Protein AF-G0MWK1-F1 (afdb_monomer_lite)

Secondary structure (DSSP, 8-state):
--HHHHHHHTGGGTTT-EEETTEEE-TTTHHHHHHHHHHHHHHHHHHHH--------------SS-----HHHHHHHT-PPPP-HHHHHHHHHHHHHHHHHHHHHHHHHHHHHHHHH---HHHHHHHHHHHHHHHHHHHHHHHHHHHHS-GGGTS-HHHHHHHHHHHHHHHHHHHS--TT--PBPPBPPTT-SSSB-TTT-TTGGGPBPPPHHHHS--------SSHHHHHHHHHHHHHHHH-SHHHHHHHHHHHHHHHHHHHHTTTT---HHHHHHHHHSSSTT--

Radius of gyration: 25.47 Å; chains: 1; bounding box: 62×46×78 Å

InterPro domains:
  IPR036259 MFS transporter superfamily [G3DSA:1.20.1250.20] (2-270)
  IPR036259 MFS transporter superfamily [SSF103473] (8-273)
  IPR051068 Major Facilitator Superfamily Domain-Containing Protein [PTHR23510] (1-211)

pLDDT: mean 70.62, std 15.68, range [30.02, 90.69]

Organism: Caenorhabditis brenneri (NCBI:txid135651)

Sequence (287 aa):
MVGPGFQLLFTPLGAKGVEVLGVTVSIYTAPALFCLILNAVGLLIVQFAFEEKYIIQHKKTVKNGSETVSETEEKTIKKLGNPDFIAISLCVITRFLQIFLNTTTESIGSAYLMMMFSMEKEESVSVNAGIHTVNGVIGASMFVLFLFTNLSKHFMKRTLSVISLTLPFMWLIASYPWKFYTENVKIQVNGSNADCDLEKYSWCADQRKVPEIGTYQGIYQTAGSIGRMIAPLLMSYAYTVYGPSVPWEILIVCFIPVILAWILLRNRMVPFEEYETKKIKPADQNC

Structure (mmCIF, N/CA/C/O backbone):
data_AF-G0MWK1-F1
#
_entry.id   AF-G0MWK1-F1
#
loop_
_atom_site.group_PDB
_atom_site.id
_atom_site.type_symbol
_atom_site.label_atom_id
_atom_site.label_alt_id
_atom_site.label_comp_id
_atom_site.label_asym_id
_atom_site.label_entity_id
_atom_site.label_seq_id
_atom_site.pdbx_PDB_ins_code
_atom_site.Cartn_x
_atom_site.Cartn_y
_atom_site.Cartn_z
_atom_site.occupancy
_atom_site.B_iso_or_equiv
_atom_site.auth_seq_id
_atom_site.auth_comp_id
_atom_site.auth_asym_id
_atom_site.auth_atom_id
_atom_site.pdbx_PDB_model_num
ATOM 1 N N . MET A 1 1 ? -6.684 -9.083 1.484 1.00 51.75 1 MET A N 1
ATOM 2 C CA . MET A 1 1 ? -5.264 -8.865 1.137 1.00 51.75 1 MET A CA 1
ATOM 3 C C . MET A 1 1 ? -4.537 -10.153 0.776 1.00 51.75 1 MET A C 1
ATOM 5 O O . MET A 1 1 ? -3.555 -10.069 0.068 1.00 51.75 1 MET A O 1
ATOM 9 N N . VAL A 1 2 ? -5.038 -11.336 1.157 1.00 57.72 2 VAL A N 1
ATOM 10 C CA . VAL A 1 2 ? -4.474 -12.629 0.707 1.00 57.72 2 VAL A CA 1
ATOM 11 C C . VAL A 1 2 ? -4.828 -12.965 -0.761 1.00 57.72 2 VAL A C 1
ATOM 13 O O . VAL A 1 2 ? -4.355 -13.955 -1.297 1.00 57.72 2 VAL A O 1
ATOM 16 N N . GLY A 1 3 ? -5.669 -12.160 -1.426 1.00 63.41 3 GLY A N 1
ATOM 17 C CA . GLY A 1 3 ? -6.215 -12.446 -2.764 1.00 63.41 3 GLY A CA 1
ATOM 18 C C . GLY A 1 3 ? -5.155 -12.748 -3.834 1.00 63.41 3 GLY A C 1
ATOM 19 O O . GLY A 1 3 ? -5.222 -13.824 -4.425 1.00 63.41 3 GLY A O 1
ATOM 20 N N . PRO A 1 4 ? -4.142 -11.881 -4.025 1.00 62.62 4 PRO A N 1
ATOM 21 C CA . PRO A 1 4 ? -3.044 -12.142 -4.961 1.00 62.62 4 PRO A CA 1
ATOM 22 C C . PRO A 1 4 ? -2.245 -13.414 -4.627 1.00 62.62 4 PRO A C 1
ATOM 24 O O . PRO A 1 4 ? -1.827 -14.142 -5.517 1.00 62.62 4 PRO A O 1
ATOM 27 N N . GLY A 1 5 ? -2.098 -13.736 -3.340 1.00 64.69 5 GLY A N 1
ATOM 28 C CA . GLY A 1 5 ? -1.488 -14.980 -2.868 1.00 64.69 5 GLY A CA 1
ATOM 29 C C . GLY A 1 5 ? -2.252 -16.236 -3.225 1.00 64.69 5 GLY A C 1
ATOM 30 O O . GLY A 1 5 ? -1.685 -17.213 -3.702 1.00 64.69 5 GLY A O 1
ATOM 31 N N . PHE A 1 6 ? -3.568 -16.201 -3.019 1.00 67.75 6 PHE A N 1
ATOM 32 C CA . PHE A 1 6 ? -4.443 -17.297 -3.419 1.00 67.75 6 PHE A CA 1
ATOM 33 C C . PHE A 1 6 ? -4.429 -17.500 -4.934 1.00 67.75 6 PHE A C 1
ATOM 35 O O . PHE A 1 6 ? -4.533 -18.635 -5.381 1.00 67.75 6 PHE A O 1
ATOM 42 N N . GLN A 1 7 ? -4.231 -16.441 -5.725 1.00 69.19 7 GLN A N 1
ATOM 43 C CA . GLN A 1 7 ? -4.070 -16.564 -7.173 1.00 69.19 7 GLN A CA 1
ATOM 44 C C . GLN A 1 7 ? -2.860 -17.436 -7.557 1.00 69.19 7 GLN A C 1
ATOM 46 O O . GLN A 1 7 ? -2.951 -18.183 -8.529 1.00 69.19 7 GLN A O 1
ATOM 51 N N . LEU A 1 8 ? -1.783 -17.438 -6.757 1.00 71.75 8 LEU A N 1
ATOM 52 C CA . LEU A 1 8 ? -0.614 -18.296 -6.990 1.00 71.75 8 LEU A CA 1
ATOM 53 C C . LEU A 1 8 ? -0.902 -19.793 -6.794 1.00 71.75 8 LEU A C 1
ATOM 55 O O . LEU A 1 8 ? -0.282 -20.623 -7.457 1.00 71.75 8 LEU A O 1
ATOM 59 N N . LEU A 1 9 ? -1.868 -20.163 -5.943 1.00 76.88 9 LEU A N 1
ATOM 60 C CA . LEU A 1 9 ? -2.303 -21.564 -5.809 1.00 76.88 9 LEU A CA 1
ATOM 61 C C . LEU A 1 9 ? -2.938 -22.092 -7.102 1.00 76.88 9 LEU A C 1
ATOM 63 O O . LEU A 1 9 ? -2.956 -23.298 -7.334 1.00 76.88 9 LEU A O 1
ATOM 67 N N . PHE A 1 10 ? -3.430 -21.190 -7.953 1.00 80.31 10 PHE A N 1
ATOM 68 C CA . PHE A 1 10 ? -4.045 -21.516 -9.234 1.00 80.31 10 PHE A CA 1
ATOM 69 C C . PHE A 1 10 ? -3.071 -21.396 -10.418 1.00 80.31 10 PHE A C 1
ATOM 71 O O . PHE A 1 10 ? -3.458 -21.705 -11.543 1.00 80.31 10 PHE A O 1
ATOM 78 N N . THR A 1 11 ? -1.802 -21.026 -10.194 1.00 78.38 11 THR A N 1
ATOM 79 C CA . THR A 1 11 ? -0.759 -20.987 -11.239 1.00 78.38 11 THR A CA 1
ATOM 80 C C . THR A 1 11 ? -0.612 -22.307 -12.014 1.00 78.38 11 THR A C 1
ATOM 82 O O . THR A 1 11 ? -0.509 -22.243 -13.240 1.00 78.38 11 THR A O 1
ATOM 85 N N . PRO A 1 12 ? -0.689 -23.504 -11.386 1.00 81.06 12 PRO A N 1
ATOM 86 C CA . PRO A 1 12 ? -0.598 -24.776 -12.110 1.00 81.06 12 PRO A CA 1
ATOM 87 C C . PRO A 1 12 ? -1.706 -25.019 -13.153 1.00 81.06 12 PRO A C 1
ATOM 89 O O . PRO A 1 12 ? -1.528 -25.863 -14.026 1.00 81.06 12 PRO A O 1
ATOM 92 N N . LEU A 1 13 ? -2.836 -24.299 -13.094 1.00 80.44 13 LEU A N 1
ATOM 93 C CA . LEU A 1 13 ? -3.927 -24.413 -14.079 1.00 80.44 13 LEU A CA 1
ATOM 94 C C . LEU A 1 13 ? -3.591 -23.730 -15.416 1.00 80.44 13 LEU A C 1
ATOM 96 O O . LEU A 1 13 ? -4.165 -24.073 -16.451 1.00 80.44 13 LEU A O 1
ATOM 100 N N . GLY A 1 14 ? -2.672 -22.759 -15.409 1.00 78.38 14 GLY A N 1
ATOM 101 C CA . GLY A 1 14 ? -2.291 -21.985 -16.589 1.00 78.38 14 GLY A CA 1
ATOM 102 C C . GLY A 1 14 ? -3.433 -21.169 -17.218 1.00 78.38 14 GLY A C 1
ATOM 103 O O . GLY A 1 14 ? -4.565 -21.114 -16.728 1.00 78.38 14 GLY A O 1
ATOM 104 N N . ALA A 1 15 ? -3.126 -20.506 -18.339 1.00 76.12 15 ALA A N 1
ATOM 105 C CA . ALA A 1 15 ? -4.086 -19.669 -19.069 1.00 76.12 15 ALA A CA 1
ATOM 106 C C . ALA A 1 15 ? -5.140 -20.483 -19.839 1.00 76.12 15 ALA A C 1
ATOM 108 O O . ALA A 1 15 ? -6.274 -20.037 -19.980 1.00 76.12 15 ALA A O 1
ATOM 109 N N . LYS A 1 16 ? -4.774 -21.681 -20.318 1.00 76.12 16 LYS A N 1
ATOM 110 C CA . LYS A 1 16 ? -5.705 -22.587 -21.010 1.00 76.12 16 LYS A CA 1
ATOM 111 C C . LYS A 1 16 ? -6.733 -23.197 -20.052 1.00 76.12 16 LYS A C 1
ATOM 113 O O . LYS A 1 16 ? -7.867 -23.421 -20.461 1.00 76.12 16 LYS A O 1
ATOM 118 N N . GLY A 1 17 ? -6.359 -23.389 -18.784 1.00 83.19 17 GLY A N 1
ATOM 119 C CA . GLY A 1 17 ? -7.243 -23.927 -17.758 1.00 83.19 17 GLY A CA 1
ATOM 120 C C . GLY A 1 17 ? -7.686 -25.367 -18.018 1.00 83.19 17 GLY A C 1
ATOM 121 O O . GLY A 1 17 ? -7.229 -26.032 -18.948 1.00 83.19 17 GLY A O 1
ATOM 122 N N . VAL A 1 18 ? -8.596 -25.837 -17.171 1.00 87.00 18 VAL A N 1
ATOM 123 C CA . VAL A 1 18 ? -9.286 -27.124 -17.315 1.00 87.00 18 VAL A CA 1
ATOM 124 C C . VAL A 1 18 ? -10.778 -26.854 -17.435 1.00 87.00 18 VAL A C 1
ATOM 126 O O . VAL A 1 18 ? -11.329 -26.030 -16.707 1.00 87.00 18 VAL A O 1
ATOM 129 N N . GLU A 1 19 ? -11.444 -27.535 -18.358 1.00 85.25 19 GLU A N 1
ATOM 130 C CA . GLU A 1 19 ? -12.884 -27.405 -18.538 1.00 85.25 19 GLU A CA 1
ATOM 131 C C . GLU A 1 19 ? -13.612 -28.376 -17.602 1.00 85.25 19 GLU A C 1
ATOM 133 O O . GLU A 1 19 ? -13.451 -29.593 -17.691 1.00 85.25 19 GLU A O 1
ATOM 138 N N . VAL A 1 20 ? -14.389 -27.833 -16.664 1.00 82.38 20 VAL A N 1
ATOM 139 C CA . VAL A 1 20 ? -15.159 -28.610 -15.687 1.00 82.38 20 VAL A CA 1
ATOM 140 C C . VAL A 1 20 ? -16.599 -28.116 -15.735 1.00 82.38 20 VAL A C 1
ATOM 142 O O . VAL A 1 20 ? -16.849 -26.928 -15.550 1.00 82.38 20 VAL A O 1
ATOM 145 N N . LEU A 1 21 ? -17.554 -29.019 -15.991 1.00 78.44 21 LEU A N 1
ATOM 146 C CA . LEU A 1 21 ? -18.991 -28.690 -16.050 1.00 78.44 21 LEU A CA 1
ATOM 147 C C . LEU A 1 21 ? -19.329 -27.540 -17.032 1.00 78.44 21 LEU A C 1
ATOM 149 O O . LEU A 1 21 ? -20.212 -26.730 -16.767 1.00 78.44 21 LEU A O 1
ATOM 153 N N . GLY A 1 22 ? -18.620 -27.456 -18.166 1.00 79.94 22 GLY A N 1
ATOM 154 C CA . GLY A 1 22 ? -18.832 -26.421 -19.192 1.00 79.94 22 GLY A CA 1
ATOM 155 C C . GLY A 1 22 ? -18.290 -25.033 -18.828 1.00 79.94 22 GLY A C 1
ATOM 156 O O . GLY A 1 22 ? -18.539 -24.068 -19.547 1.00 79.94 22 GLY A O 1
ATOM 157 N N . VAL A 1 23 ? -17.549 -24.918 -17.721 1.00 80.25 23 VAL A N 1
ATOM 158 C CA . VAL A 1 23 ? -16.852 -23.695 -17.313 1.00 80.25 23 VAL A CA 1
ATOM 159 C C . VAL A 1 23 ? -15.348 -23.937 -17.379 1.00 80.25 23 VAL A C 1
ATOM 161 O O . VAL A 1 23 ? -14.821 -24.887 -16.797 1.00 80.25 23 VAL A O 1
ATOM 164 N N . THR A 1 24 ? -14.631 -23.056 -18.073 1.00 84.69 24 THR A N 1
ATOM 165 C CA . THR A 1 24 ? -13.167 -23.078 -18.139 1.00 84.69 24 THR A CA 1
ATOM 166 C C . THR A 1 24 ? -12.570 -22.514 -16.853 1.00 84.69 24 THR A C 1
ATOM 168 O O . THR A 1 24 ? -12.560 -21.304 -16.598 1.00 84.69 24 THR A O 1
ATOM 171 N N . VAL A 1 25 ? -12.046 -23.411 -16.022 1.00 85.62 25 VAL A N 1
ATOM 172 C CA . VAL A 1 25 ? -11.333 -23.091 -14.787 1.00 85.62 25 VAL A CA 1
ATOM 173 C C . VAL A 1 25 ? -9.877 -22.799 -15.141 1.00 85.62 25 VAL A C 1
ATOM 175 O O . VAL A 1 25 ? -9.048 -23.699 -15.250 1.00 85.62 25 VAL A O 1
ATOM 178 N N . SER A 1 26 ? -9.578 -21.521 -15.363 1.00 85.19 26 SER A N 1
ATOM 179 C CA . SER A 1 26 ? -8.228 -21.014 -15.643 1.00 85.19 26 SER A CA 1
ATOM 180 C C . SER A 1 26 ? -7.656 -20.255 -14.444 1.00 85.19 26 SER A C 1
ATOM 182 O O . SER A 1 26 ? -8.379 -19.962 -13.488 1.00 85.19 26 SER A O 1
ATOM 184 N N . ILE A 1 27 ? -6.388 -19.844 -14.526 1.00 82.19 27 ILE A N 1
ATOM 185 C CA . ILE A 1 27 ? -5.773 -18.918 -13.558 1.00 82.19 27 ILE A CA 1
ATOM 186 C C . ILE A 1 27 ? -6.565 -17.603 -13.381 1.00 82.19 27 ILE A C 1
ATOM 188 O O . ILE A 1 27 ? -6.481 -16.967 -12.332 1.00 82.19 27 ILE A O 1
ATOM 192 N N . TYR A 1 28 ? -7.370 -17.209 -14.374 1.00 77.06 28 TYR A N 1
ATOM 193 C CA . TYR A 1 28 ? -8.196 -16.000 -14.331 1.00 77.06 28 TYR A CA 1
ATOM 194 C C . TYR A 1 28 ? -9.581 -16.246 -13.715 1.00 77.06 28 TYR A C 1
ATOM 196 O O . TYR A 1 28 ? -10.116 -15.378 -13.029 1.00 77.06 28 TYR A O 1
ATOM 204 N N . THR A 1 29 ? -10.160 -17.432 -13.928 1.00 81.75 29 THR A N 1
ATOM 205 C CA . THR A 1 29 ? -11.525 -17.768 -13.481 1.00 81.75 29 THR A CA 1
ATOM 206 C C . THR A 1 29 ? -11.549 -18.412 -12.091 1.00 81.75 29 THR A C 1
ATOM 208 O O . THR A 1 29 ? -12.477 -18.186 -11.312 1.00 81.75 29 THR A O 1
ATOM 211 N N . ALA A 1 30 ? -10.531 -19.211 -11.757 1.00 84.00 30 ALA A N 1
ATOM 212 C CA . ALA A 1 30 ? -10.469 -19.987 -10.519 1.00 84.00 30 ALA A CA 1
ATOM 213 C C . ALA A 1 30 ? -10.531 -19.130 -9.237 1.00 84.00 30 ALA A C 1
ATOM 215 O O . ALA A 1 30 ? -11.308 -19.482 -8.344 1.00 84.00 30 ALA A O 1
ATOM 216 N N . PRO A 1 31 ? -9.835 -17.975 -9.136 1.00 80.50 31 PRO A N 1
ATOM 217 C CA . PRO A 1 31 ? -9.947 -17.111 -7.960 1.00 80.50 31 PRO A CA 1
ATOM 218 C C . PRO A 1 31 ? -11.374 -16.589 -7.733 1.00 80.50 31 PRO A C 1
ATOM 220 O O . PRO A 1 31 ? -11.826 -16.492 -6.591 1.00 80.50 31 PRO A O 1
ATOM 223 N N . ALA A 1 32 ? -12.105 -16.283 -8.811 1.00 79.50 32 ALA A N 1
ATOM 224 C CA . ALA A 1 32 ? -13.475 -15.779 -8.734 1.00 79.50 32 ALA A CA 1
ATOM 225 C C . ALA A 1 32 ? -14.452 -16.860 -8.248 1.00 79.50 32 ALA A C 1
ATOM 227 O O . ALA A 1 32 ? -15.246 -16.607 -7.340 1.00 79.50 32 ALA A O 1
ATOM 228 N N . LEU A 1 33 ? -14.350 -18.080 -8.790 1.00 84.19 33 LEU A N 1
ATOM 229 C CA . LEU A 1 33 ? -15.159 -19.226 -8.356 1.00 84.19 33 LEU A CA 1
ATOM 230 C C . LEU A 1 33 ? -14.887 -19.589 -6.892 1.00 84.19 33 LEU A C 1
ATOM 232 O O . LEU A 1 33 ? -15.815 -19.821 -6.121 1.00 84.19 33 LEU A O 1
ATOM 236 N N . PHE A 1 34 ? -13.622 -19.570 -6.477 1.00 84.06 34 PHE A N 1
ATOM 237 C CA . PHE A 1 34 ? -13.248 -19.806 -5.087 1.00 84.06 34 PHE A CA 1
ATOM 238 C C . PHE A 1 34 ? -13.820 -18.739 -4.140 1.00 84.06 34 PHE A C 1
ATOM 240 O O . PHE A 1 34 ? -14.368 -19.065 -3.087 1.00 84.06 34 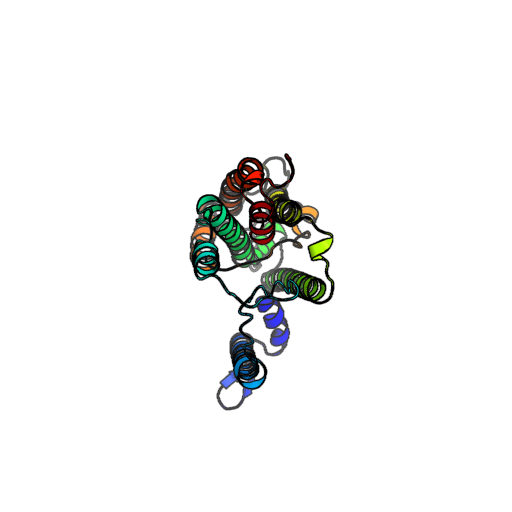PHE A O 1
ATOM 247 N N . CYS A 1 35 ? -13.759 -17.463 -4.534 1.00 80.44 35 CYS A N 1
ATOM 248 C CA . CYS A 1 35 ? -14.361 -16.365 -3.778 1.00 80.44 35 CYS A CA 1
ATOM 249 C C . CYS A 1 35 ? -15.884 -16.530 -3.645 1.00 80.44 35 CYS A C 1
ATOM 251 O O . CYS A 1 35 ? -16.438 -16.296 -2.571 1.00 80.44 35 CYS A O 1
ATOM 253 N N . LEU A 1 36 ? -16.563 -16.977 -4.706 1.00 83.44 36 LEU A N 1
ATOM 254 C CA . LEU A 1 36 ? -17.995 -17.279 -4.677 1.00 83.44 36 LEU A CA 1
ATOM 255 C C . LEU A 1 36 ? -18.313 -18.353 -3.625 1.00 83.44 36 LEU A C 1
ATOM 257 O O . LEU A 1 36 ? -19.210 -18.163 -2.806 1.00 83.44 36 LEU A O 1
ATOM 261 N N . ILE A 1 37 ? -17.536 -19.442 -3.605 1.00 87.88 37 ILE A N 1
ATOM 262 C CA . ILE A 1 37 ? -17.693 -20.535 -2.637 1.00 87.88 37 ILE A CA 1
ATOM 263 C C . ILE A 1 37 ? -17.478 -20.028 -1.208 1.00 87.88 37 ILE A C 1
ATOM 265 O O . ILE A 1 37 ? -18.309 -20.288 -0.343 1.00 87.88 37 ILE A O 1
ATOM 269 N N . LEU A 1 38 ? -16.409 -19.267 -0.950 1.00 84.00 38 LEU A N 1
ATOM 270 C CA . LEU A 1 38 ? -16.139 -18.720 0.384 1.00 84.00 38 LEU A CA 1
ATOM 271 C C . LEU A 1 38 ? -17.251 -17.789 0.875 1.00 84.00 38 LEU A C 1
ATOM 273 O O . LEU A 1 38 ? -17.638 -17.870 2.039 1.00 84.00 38 LEU A O 1
ATOM 277 N N . ASN A 1 39 ? -17.780 -16.926 0.006 1.00 83.88 39 ASN A N 1
ATOM 278 C CA . ASN A 1 39 ? -18.890 -16.047 0.371 1.00 83.88 39 ASN A CA 1
ATOM 279 C C . ASN A 1 39 ? -20.176 -16.838 0.632 1.00 83.88 39 ASN A C 1
ATOM 281 O O . ASN A 1 39 ? -20.875 -16.540 1.597 1.00 83.88 39 ASN A O 1
ATOM 285 N N . ALA A 1 40 ? -20.463 -17.869 -0.168 1.00 89.81 40 ALA A N 1
ATOM 286 C CA . ALA A 1 40 ? -21.600 -18.753 0.067 1.00 89.81 40 ALA A CA 1
ATOM 287 C C . ALA A 1 40 ? -21.471 -19.481 1.414 1.00 89.81 40 ALA A C 1
ATOM 289 O O . ALA A 1 40 ? -22.394 -19.439 2.220 1.00 89.81 40 ALA A O 1
ATOM 290 N N . VAL A 1 41 ? -20.306 -20.068 1.710 1.00 90.69 41 VAL A N 1
ATOM 291 C CA . VAL A 1 41 ? -20.024 -20.704 3.008 1.00 90.69 41 VAL A CA 1
ATOM 292 C C . VAL A 1 41 ? -20.150 -19.700 4.152 1.00 90.69 41 VAL A C 1
ATOM 294 O O . VAL A 1 41 ? -20.767 -20.011 5.165 1.00 90.69 41 VAL A O 1
ATOM 297 N N . GLY A 1 42 ? -19.624 -18.483 3.995 1.00 86.19 42 GLY A N 1
ATOM 298 C CA . GLY A 1 42 ? -19.765 -17.420 4.989 1.00 86.19 42 GLY A CA 1
ATOM 299 C C . GLY A 1 42 ? -21.227 -17.065 5.264 1.00 86.19 42 GLY A C 1
ATOM 300 O O . GLY A 1 42 ? -21.620 -16.946 6.421 1.00 86.19 42 GLY A O 1
ATOM 301 N N . LEU A 1 43 ? -22.047 -16.968 4.216 1.00 86.88 43 LEU A N 1
ATOM 302 C CA . LEU A 1 43 ? -23.479 -16.703 4.340 1.00 86.88 43 LEU A CA 1
ATOM 303 C C . LEU A 1 43 ? -24.208 -17.852 5.049 1.00 86.88 43 LEU A C 1
ATOM 305 O O . LEU A 1 43 ? -25.032 -17.602 5.925 1.00 86.88 43 LEU A O 1
ATOM 309 N N . LEU A 1 44 ? -23.849 -19.101 4.739 1.00 89.56 44 LEU A N 1
ATOM 310 C CA . LEU A 1 44 ? -24.369 -20.279 5.434 1.00 89.56 44 LEU A CA 1
ATOM 311 C C . LEU A 1 44 ? -23.964 -20.277 6.916 1.00 89.56 44 LEU A C 1
ATOM 313 O O . LEU A 1 44 ? -24.799 -20.540 7.772 1.00 89.56 44 LEU A O 1
ATOM 317 N N . ILE A 1 45 ? -22.718 -19.931 7.251 1.00 88.56 45 ILE A N 1
ATOM 318 C CA . ILE A 1 45 ? -22.269 -19.820 8.650 1.00 88.56 45 ILE A CA 1
ATOM 319 C C . ILE A 1 45 ? -23.071 -18.746 9.388 1.00 88.56 45 ILE A C 1
ATOM 321 O O . ILE A 1 45 ? -23.520 -18.987 10.504 1.00 88.56 45 ILE A O 1
ATOM 325 N N . VAL A 1 46 ? -23.293 -17.580 8.776 1.00 85.19 46 VAL A N 1
ATOM 326 C CA . VAL A 1 46 ? -24.127 -16.534 9.386 1.00 85.19 46 VAL A CA 1
ATOM 327 C C . VAL A 1 46 ? -25.558 -17.035 9.590 1.00 85.19 46 VAL A C 1
ATOM 329 O O . VAL A 1 46 ? -26.122 -16.840 10.657 1.00 85.19 46 VAL A O 1
ATOM 332 N N . GLN A 1 47 ? -26.133 -17.731 8.612 1.00 82.56 47 GLN A N 1
ATOM 333 C CA . GLN A 1 47 ? -27.509 -18.215 8.705 1.00 82.56 47 GLN A CA 1
ATOM 334 C C . GLN A 1 47 ? -27.694 -19.352 9.724 1.00 82.56 47 GLN A C 1
ATOM 336 O O . GLN A 1 47 ? -28.724 -19.401 10.391 1.00 82.56 47 GLN A O 1
ATOM 341 N N . PHE A 1 48 ? -26.732 -20.273 9.834 1.00 87.38 48 PHE A N 1
ATOM 342 C CA . PHE A 1 48 ? -26.881 -21.502 10.624 1.00 87.38 48 PHE A CA 1
ATOM 343 C C . PHE A 1 48 ? -26.136 -21.498 11.962 1.00 87.38 48 PHE A C 1
ATOM 345 O O . PHE A 1 48 ? -26.533 -22.228 12.865 1.00 87.38 48 PHE A O 1
ATOM 352 N N . ALA A 1 49 ? -25.057 -20.725 12.101 1.00 80.56 49 ALA A N 1
ATOM 353 C CA . ALA A 1 49 ? -24.216 -20.722 13.300 1.00 80.56 49 ALA A CA 1
ATOM 354 C C . ALA A 1 49 ? -24.270 -19.404 14.084 1.00 80.56 49 ALA A C 1
ATOM 356 O O . ALA A 1 49 ? -23.880 -19.378 15.253 1.00 80.56 49 ALA A O 1
ATOM 357 N N . PHE A 1 50 ? -24.727 -18.309 13.470 1.00 68.50 50 PHE A N 1
ATOM 358 C CA . PHE A 1 50 ? -24.773 -17.013 14.135 1.00 68.50 50 PHE A CA 1
ATOM 359 C C . PHE A 1 50 ? -26.124 -16.798 14.824 1.00 68.50 50 PHE A C 1
ATOM 361 O O . PHE A 1 50 ? -27.073 -16.282 14.242 1.00 68.50 50 PHE A O 1
ATOM 368 N N . GLU A 1 51 ? -26.205 -17.170 16.102 1.00 66.62 51 GLU A N 1
ATOM 369 C CA . GLU A 1 51 ? -27.262 -16.667 16.979 1.00 66.62 51 GLU A CA 1
ATOM 370 C C . GLU A 1 51 ? -26.929 -15.234 17.398 1.00 66.62 51 GLU A C 1
ATOM 372 O O . GLU A 1 51 ? -25.992 -14.980 18.163 1.00 66.62 51 GLU A O 1
ATOM 377 N N . GLU A 1 52 ? -27.711 -14.280 16.899 1.00 56.69 52 GLU A N 1
ATOM 378 C CA . GLU A 1 52 ? -27.565 -12.876 17.254 1.00 56.69 52 GLU A CA 1
ATOM 379 C C . GLU A 1 52 ? -27.985 -12.650 18.715 1.00 56.69 52 GLU A C 1
ATOM 381 O O . GLU A 1 52 ? -29.157 -12.479 19.053 1.00 56.69 52 GLU A O 1
ATOM 386 N N . LYS A 1 53 ? -27.007 -12.657 19.624 1.00 53.78 53 LYS A N 1
ATOM 387 C CA . LYS A 1 53 ? -27.222 -12.256 21.016 1.00 53.78 53 LYS A CA 1
ATOM 388 C C . LYS A 1 53 ? -27.145 -10.741 21.122 1.00 53.78 53 LYS A C 1
ATOM 390 O O . LYS A 1 53 ? -26.066 -10.167 21.262 1.00 53.78 53 LYS A O 1
ATOM 395 N N . TYR A 1 54 ? -28.307 -10.099 21.113 1.00 50.31 54 TYR A N 1
ATOM 396 C CA . TYR A 1 54 ? -28.437 -8.697 21.488 1.00 50.31 54 TYR A CA 1
ATOM 397 C C . TYR A 1 54 ? -28.042 -8.530 22.959 1.00 50.31 54 TYR A C 1
ATOM 399 O O . TYR A 1 54 ? -28.829 -8.795 23.868 1.00 50.31 54 TYR A O 1
ATOM 407 N N . ILE A 1 55 ? -26.811 -8.082 23.216 1.00 45.31 55 ILE A N 1
ATOM 408 C CA . ILE A 1 55 ? -26.413 -7.613 24.545 1.00 45.31 55 ILE A CA 1
ATOM 409 C C . ILE A 1 55 ? -27.049 -6.234 24.729 1.00 45.31 55 ILE A C 1
ATOM 411 O O . ILE A 1 55 ? -26.406 -5.199 24.566 1.00 45.31 55 ILE A O 1
ATOM 415 N N . ILE A 1 56 ? -28.339 -6.207 25.064 1.00 48.84 56 ILE A N 1
ATOM 416 C CA . ILE A 1 56 ? -28.923 -5.038 25.714 1.00 48.84 56 ILE A CA 1
ATOM 417 C C . ILE A 1 56 ? -28.218 -4.975 27.069 1.00 48.84 56 ILE A C 1
ATOM 419 O O . ILE A 1 56 ? -28.503 -5.778 27.957 1.00 48.84 56 ILE A O 1
ATOM 423 N N . GLN A 1 57 ? -27.230 -4.086 27.213 1.00 44.25 57 GLN A N 1
ATOM 424 C CA . GLN A 1 57 ? -26.593 -3.799 28.497 1.00 44.25 57 GLN A CA 1
ATOM 425 C C . GLN A 1 57 ? -27.635 -3.173 29.439 1.00 44.25 57 GLN A C 1
ATOM 427 O O . GLN A 1 57 ? -27.640 -1.972 29.693 1.00 44.25 57 GLN A O 1
ATOM 432 N N . HIS A 1 58 ? -28.523 -3.992 30.000 1.00 39.09 58 HIS A N 1
ATOM 433 C CA . HIS A 1 58 ? -29.192 -3.655 31.241 1.00 39.09 58 HIS A CA 1
ATOM 434 C C . HIS A 1 58 ? -28.123 -3.696 32.321 1.00 39.09 58 HIS A C 1
ATOM 436 O O . HIS A 1 58 ? -27.730 -4.757 32.807 1.00 39.09 58 HIS A O 1
ATOM 442 N N . LYS A 1 59 ? -27.624 -2.516 32.679 1.00 40.41 59 LYS A N 1
ATOM 443 C CA . LYS A 1 59 ? -26.824 -2.303 33.880 1.00 40.41 59 LYS A CA 1
ATOM 444 C C . LYS A 1 59 ? -27.700 -2.655 35.093 1.00 40.41 59 LYS A C 1
ATOM 446 O O . LYS A 1 59 ? -28.318 -1.790 35.701 1.00 40.41 59 LYS A O 1
ATOM 451 N N . LYS A 1 60 ? -27.809 -3.944 35.429 1.00 35.56 60 LYS A N 1
ATOM 452 C CA . LYS A 1 60 ? -28.370 -4.394 36.706 1.00 35.56 60 LYS A CA 1
ATOM 453 C C . LYS A 1 60 ? -27.337 -4.096 37.781 1.00 35.56 60 LYS A C 1
ATOM 455 O O . LYS A 1 60 ? -26.501 -4.932 38.112 1.00 35.56 60 LYS A O 1
ATOM 460 N N . THR A 1 61 ? -27.384 -2.886 38.321 1.00 36.19 61 THR A N 1
ATOM 461 C CA . THR A 1 61 ? -26.764 -2.612 39.613 1.00 36.19 61 THR A CA 1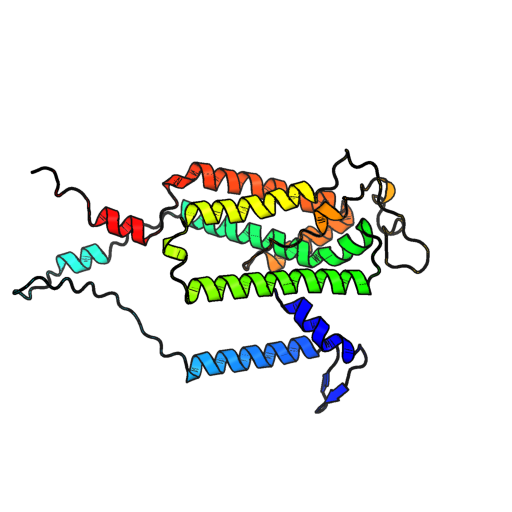
ATOM 462 C C . THR A 1 61 ? -27.659 -3.265 40.660 1.00 36.19 61 THR A C 1
ATOM 464 O O . THR A 1 61 ? -28.672 -2.698 41.057 1.00 36.19 61 THR A O 1
ATOM 467 N N . VAL A 1 62 ? -27.335 -4.493 41.067 1.00 38.25 62 VAL A N 1
ATOM 468 C CA . VAL A 1 62 ? -27.960 -5.117 42.238 1.00 38.25 62 VAL A CA 1
ATOM 469 C C . VAL A 1 62 ? -27.486 -4.331 43.460 1.00 38.25 62 VAL A C 1
ATOM 471 O O . VAL A 1 62 ? -26.401 -4.568 43.983 1.00 38.25 62 VAL A O 1
ATOM 474 N N . LYS A 1 63 ? -28.278 -3.347 43.889 1.00 38.00 63 LYS A N 1
ATOM 475 C CA . LYS A 1 63 ? -28.265 -2.885 45.276 1.00 38.00 63 LYS A CA 1
ATOM 476 C C . LYS A 1 63 ? -29.368 -3.641 46.001 1.00 38.00 63 LYS A C 1
ATOM 478 O O . LYS A 1 63 ? -30.504 -3.681 45.540 1.00 38.00 63 LYS A O 1
ATOM 483 N N . ASN A 1 64 ? -28.991 -4.273 47.106 1.00 38.38 64 ASN A N 1
ATOM 484 C CA . ASN A 1 64 ? -29.893 -4.982 47.998 1.00 38.38 64 ASN A CA 1
ATOM 485 C C . ASN A 1 64 ? -31.153 -4.149 48.292 1.00 38.38 64 ASN A C 1
ATOM 487 O O . ASN A 1 64 ? -31.057 -3.078 48.884 1.00 38.38 64 ASN A O 1
ATOM 491 N N . GLY A 1 65 ? -32.313 -4.695 47.919 1.00 43.28 65 GLY A N 1
ATOM 492 C CA . GLY A 1 65 ? -33.548 -4.538 48.684 1.00 43.28 65 GLY A CA 1
ATOM 493 C C . GLY A 1 65 ? -34.375 -3.266 48.496 1.00 43.28 65 GLY A C 1
ATOM 494 O O . GLY A 1 65 ? -34.840 -2.736 49.495 1.00 43.28 65 GLY A O 1
ATOM 495 N N . SER A 1 66 ? -34.612 -2.800 47.266 1.00 37.91 66 SER A N 1
ATOM 496 C CA . SER A 1 66 ? -35.869 -2.110 46.912 1.00 37.91 66 SER A CA 1
ATOM 497 C C . SER A 1 66 ? -35.970 -1.948 45.395 1.00 37.91 66 SER A C 1
ATOM 499 O O . SER A 1 66 ? -35.170 -1.244 44.779 1.00 37.91 66 SER A O 1
ATOM 501 N N . GLU A 1 67 ? -36.938 -2.626 44.781 1.00 43.94 67 GLU A N 1
ATOM 502 C CA . GLU A 1 67 ? -37.287 -2.445 43.375 1.00 43.94 67 GLU A CA 1
ATOM 503 C C . GLU A 1 67 ? -38.114 -1.167 43.223 1.00 43.94 67 GLU A C 1
ATOM 505 O O . GLU A 1 67 ? -39.313 -1.133 43.475 1.00 43.94 67 GLU A O 1
ATOM 510 N N . THR A 1 68 ? -37.469 -0.084 42.809 1.00 30.02 68 THR A N 1
ATOM 511 C CA . THR A 1 68 ? -38.159 1.060 42.206 1.00 30.02 68 THR A CA 1
ATOM 512 C C . THR A 1 68 ? -37.235 1.645 41.149 1.00 30.02 68 THR A C 1
ATOM 514 O O . THR A 1 68 ? -36.346 2.445 41.429 1.00 30.02 68 THR A O 1
ATOM 517 N N . VAL A 1 69 ? -37.402 1.173 39.912 1.00 38.50 69 VAL A N 1
ATOM 518 C CA . VAL A 1 69 ? -36.726 1.730 38.737 1.00 38.50 69 VAL A CA 1
ATOM 519 C C . VAL A 1 69 ? -37.331 3.109 38.492 1.00 38.50 69 VAL A C 1
ATOM 521 O O . VAL A 1 69 ? -38.461 3.226 38.027 1.00 38.50 69 VAL A O 1
ATOM 524 N N . SER A 1 70 ? -36.609 4.162 38.870 1.00 34.81 70 SER A N 1
ATOM 525 C CA . SER A 1 70 ? -37.039 5.531 38.595 1.00 34.81 70 SER A CA 1
ATOM 526 C C . SER A 1 70 ? -36.908 5.827 37.092 1.00 34.81 70 SER A C 1
ATOM 528 O O . SER A 1 70 ? -35.822 5.724 36.523 1.00 34.81 70 SER A O 1
ATOM 530 N N . GLU A 1 71 ? -38.007 6.224 36.436 1.00 44.78 71 GLU A N 1
ATOM 531 C CA . GLU A 1 71 ? -38.053 6.636 35.013 1.00 44.78 71 GLU A CA 1
ATOM 532 C C . GLU A 1 71 ? -37.039 7.748 34.666 1.00 44.78 71 GLU A C 1
ATOM 534 O O . GLU A 1 71 ? -36.682 7.970 33.504 1.00 44.78 71 GLU A O 1
ATOM 539 N N . THR A 1 72 ? -36.562 8.461 35.685 1.00 40.62 72 THR A N 1
ATOM 540 C CA . THR A 1 72 ? -35.561 9.520 35.584 1.00 40.62 72 THR A CA 1
ATOM 541 C C . THR A 1 72 ? -34.185 8.985 35.172 1.00 40.62 72 THR A C 1
ATOM 543 O O . THR A 1 72 ? -33.513 9.653 34.389 1.00 40.62 72 THR A O 1
ATOM 546 N N . GLU A 1 73 ? -33.781 7.782 35.611 1.00 41.31 73 GLU A N 1
ATOM 547 C CA . GLU A 1 73 ? -32.484 7.175 35.250 1.00 41.31 73 GLU A CA 1
ATOM 548 C C . GLU A 1 73 ? -32.456 6.627 33.811 1.00 41.31 73 GLU A C 1
ATOM 550 O O . GLU A 1 73 ? -31.424 6.675 33.138 1.00 41.31 73 GLU A O 1
ATOM 555 N N . GLU A 1 74 ? -33.596 6.175 33.276 1.00 38.78 74 GLU A N 1
ATOM 556 C CA . GLU A 1 74 ? -33.690 5.717 31.882 1.00 38.78 74 GLU A CA 1
ATOM 557 C C . GLU A 1 74 ? -33.548 6.886 30.885 1.00 38.78 74 GLU A C 1
ATOM 559 O O . GLU A 1 74 ? -32.929 6.756 29.822 1.00 38.78 74 GLU A O 1
ATOM 564 N N . LYS A 1 75 ? -34.068 8.070 31.242 1.00 40.06 75 LYS A N 1
ATOM 565 C CA . LYS A 1 75 ? -33.939 9.293 30.431 1.00 40.06 75 LYS A CA 1
ATOM 566 C C . LYS A 1 75 ? -32.511 9.846 30.410 1.00 40.06 75 LYS A C 1
ATOM 568 O O . LYS A 1 75 ? -32.107 10.412 29.394 1.00 40.06 75 LYS A O 1
ATOM 573 N N . THR A 1 76 ? -31.728 9.670 31.475 1.00 42.19 76 THR A N 1
ATOM 574 C CA . THR A 1 76 ? -30.313 10.082 31.516 1.00 42.19 76 THR A CA 1
ATOM 575 C C . THR A 1 76 ? -29.402 9.144 30.726 1.00 42.19 76 THR A C 1
ATOM 577 O O . THR A 1 76 ? -28.492 9.639 30.066 1.00 42.19 76 THR A O 1
ATOM 580 N N . ILE A 1 77 ? -29.673 7.832 30.693 1.00 47.16 77 ILE A N 1
ATOM 581 C CA . ILE A 1 77 ? -28.907 6.870 29.870 1.00 47.16 77 ILE A CA 1
ATOM 582 C C . ILE A 1 77 ? -29.156 7.088 28.368 1.00 47.16 77 ILE A C 1
ATOM 584 O O . ILE A 1 77 ? -28.230 6.981 27.565 1.00 47.16 77 ILE A O 1
ATOM 588 N N . LYS A 1 78 ? -30.374 7.483 27.967 1.00 44.19 78 LYS A N 1
ATOM 589 C CA . LYS A 1 78 ? -30.683 7.841 26.566 1.00 44.19 78 LYS A CA 1
ATOM 590 C C . LYS A 1 78 ? -29.960 9.097 26.075 1.00 44.19 78 LYS A C 1
ATOM 592 O O . LYS A 1 78 ? -29.879 9.314 24.868 1.00 44.19 78 LYS A O 1
ATOM 597 N N . LYS A 1 79 ? -29.399 9.915 26.969 1.00 43.72 79 LYS A N 1
ATOM 598 C CA . LYS A 1 79 ? -28.603 11.089 26.596 1.00 43.72 79 LYS A CA 1
ATOM 599 C C . LYS A 1 79 ? -27.124 10.711 26.491 1.00 43.72 79 LYS A C 1
ATOM 601 O O . LYS A 1 79 ? -26.274 11.262 27.193 1.00 43.72 79 LYS A O 1
ATOM 606 N N . LEU A 1 80 ? -26.831 9.758 25.599 1.00 53.31 80 LEU A N 1
ATOM 607 C CA . LEU A 1 80 ? -25.470 9.452 25.161 1.00 53.31 80 LEU A CA 1
ATOM 608 C C . LEU A 1 80 ? -24.811 10.782 24.768 1.00 53.31 80 LEU A C 1
ATOM 610 O O . LEU A 1 80 ? -25.377 11.548 23.985 1.00 53.31 80 LEU A O 1
ATOM 614 N N . GLY A 1 81 ? -23.677 11.120 25.389 1.00 57.34 81 GLY A N 1
ATOM 615 C CA . GLY A 1 81 ? -23.003 12.392 25.118 1.00 57.34 81 GLY A CA 1
ATOM 616 C C . GLY A 1 81 ? -22.734 12.541 23.621 1.00 57.34 81 GLY A C 1
ATOM 617 O O . GLY A 1 81 ? -22.358 11.559 22.984 1.00 57.34 81 GLY A O 1
ATOM 618 N N . ASN A 1 82 ? -22.939 13.745 23.071 1.00 68.12 82 ASN A N 1
ATOM 619 C CA . ASN A 1 82 ? -22.741 13.993 21.643 1.00 68.12 82 ASN A CA 1
ATOM 620 C C . ASN A 1 82 ? -21.371 13.444 21.209 1.00 68.12 82 ASN A C 1
ATOM 622 O O . ASN A 1 82 ? -20.360 13.840 21.804 1.00 68.12 82 ASN A O 1
ATOM 626 N N . PRO A 1 83 ? -21.322 12.529 20.226 1.00 66.81 83 PRO A N 1
ATOM 627 C CA . PRO A 1 83 ? -20.061 11.974 19.764 1.00 66.81 83 PRO A CA 1
ATOM 628 C C . PRO A 1 83 ? -19.152 13.098 19.255 1.00 66.81 83 PRO A C 1
ATOM 630 O O . PRO A 1 83 ? -19.615 14.034 18.599 1.00 66.81 83 PRO A O 1
ATOM 633 N N . ASP A 1 84 ? -17.851 13.017 19.551 1.00 76.19 84 ASP A N 1
ATOM 634 C CA . ASP A 1 84 ? -16.887 13.990 19.034 1.00 76.19 84 ASP A CA 1
ATOM 635 C C . ASP A 1 84 ? -16.673 13.742 17.532 1.00 76.19 84 ASP A C 1
ATOM 637 O O . ASP A 1 84 ? -15.878 12.893 17.120 1.00 76.19 84 ASP A O 1
ATOM 641 N N . PHE A 1 85 ? -17.407 14.490 16.706 1.00 76.25 85 PHE A N 1
ATOM 642 C CA . PHE A 1 85 ? -17.328 14.416 15.247 1.00 76.25 85 PHE A CA 1
ATOM 643 C C . PHE A 1 85 ? -15.922 14.702 14.705 1.00 76.25 85 PHE A C 1
ATOM 645 O O . PHE A 1 85 ? -15.571 14.181 13.648 1.00 76.25 85 PHE A O 1
ATOM 652 N N . ILE A 1 86 ? -15.090 15.466 15.424 1.00 78.88 86 ILE A N 1
ATOM 653 C CA . ILE A 1 86 ? -13.702 15.728 15.022 1.00 78.88 86 ILE A CA 1
ATOM 654 C C . ILE A 1 86 ? -12.874 14.451 15.182 1.00 78.88 86 ILE A C 1
ATOM 656 O O . ILE A 1 86 ? -12.133 14.082 14.272 1.00 78.88 86 ILE A O 1
ATOM 660 N N . ALA A 1 87 ? -13.035 13.739 16.301 1.00 75.62 87 ALA A N 1
ATOM 661 C CA . ALA A 1 87 ? -12.347 12.470 16.533 1.00 75.62 87 ALA A CA 1
ATOM 662 C C . ALA A 1 87 ? -12.809 11.384 15.547 1.00 75.62 87 ALA A C 1
ATOM 664 O O . ALA A 1 87 ? -11.982 10.653 15.004 1.00 75.62 87 ALA A O 1
ATOM 665 N N . ILE A 1 88 ? -14.114 11.310 15.259 1.00 78.25 88 ILE A N 1
ATOM 666 C CA . ILE A 1 88 ? -14.659 10.375 14.261 1.00 78.25 88 ILE A CA 1
ATOM 667 C C . ILE A 1 88 ? -14.115 10.696 12.869 1.00 78.25 88 ILE A C 1
ATOM 669 O O . ILE A 1 88 ? -13.635 9.795 12.185 1.00 78.25 88 ILE A O 1
ATOM 673 N N . SER A 1 89 ? -14.140 11.968 12.466 1.00 77.75 89 SER A N 1
ATOM 674 C CA . SER A 1 89 ? -13.602 12.407 11.176 1.00 77.75 89 SER A CA 1
ATOM 675 C C . SER A 1 89 ? -12.117 12.062 11.046 1.00 77.75 89 SER A C 1
ATOM 677 O O . SER A 1 89 ? -11.707 11.455 10.058 1.00 77.75 89 SER A O 1
ATOM 679 N N . LEU A 1 90 ? -11.319 12.327 12.087 1.00 83.75 90 LEU A N 1
ATOM 680 C CA . LEU A 1 90 ? -9.905 11.964 12.112 1.00 83.75 90 LEU A CA 1
ATOM 681 C C . LEU A 1 90 ? -9.704 10.451 11.952 1.00 83.75 90 LEU A C 1
ATOM 683 O O . LEU A 1 90 ? -8.873 10.035 11.146 1.00 83.75 90 LEU A O 1
ATOM 687 N N . CYS A 1 91 ? -10.482 9.617 12.646 1.00 79.56 91 CYS A N 1
ATOM 688 C CA . CYS A 1 91 ? -10.442 8.161 12.482 1.00 79.5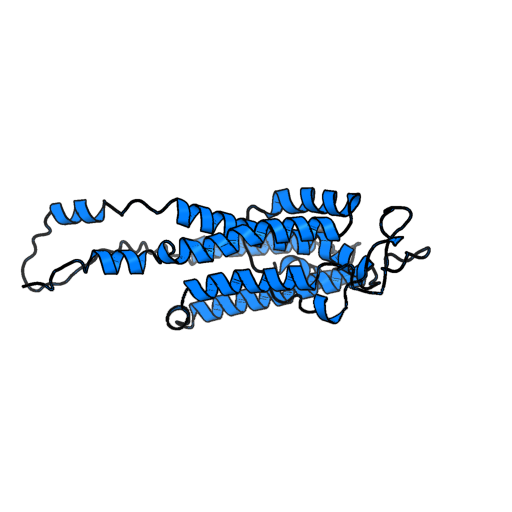6 91 CYS A CA 1
ATOM 689 C C . CYS A 1 91 ? -10.801 7.721 11.053 1.00 79.56 91 CYS A C 1
ATOM 691 O O . CYS A 1 91 ? -10.128 6.853 10.495 1.00 79.56 91 CYS A O 1
ATOM 693 N N . VAL A 1 92 ? -11.818 8.331 10.438 1.00 80.50 92 VAL A N 1
ATOM 694 C CA . VAL A 1 92 ? -12.231 8.035 9.055 1.00 80.50 92 VAL A CA 1
ATOM 695 C C . VAL A 1 92 ? -11.133 8.413 8.062 1.00 80.50 92 VAL A C 1
ATOM 697 O O . VAL A 1 92 ? -10.780 7.598 7.211 1.00 80.50 92 VAL A O 1
ATOM 700 N N . ILE A 1 93 ? -10.539 9.601 8.197 1.00 81.00 93 ILE A N 1
ATOM 701 C CA . ILE A 1 93 ? -9.438 10.065 7.337 1.00 81.00 93 ILE A CA 1
ATOM 702 C C . ILE A 1 93 ? -8.207 9.168 7.511 1.00 81.00 93 ILE A C 1
ATOM 704 O O . ILE A 1 93 ? -7.580 8.765 6.534 1.00 81.00 93 ILE A O 1
ATOM 708 N N . THR A 1 94 ? -7.889 8.796 8.750 1.00 82.50 94 THR A N 1
ATOM 709 C CA . THR A 1 94 ? -6.776 7.888 9.069 1.00 82.50 94 THR A CA 1
ATOM 710 C C . THR A 1 94 ? -6.958 6.545 8.379 1.00 82.50 94 THR A C 1
ATOM 712 O O . THR A 1 94 ? -6.048 6.043 7.718 1.00 82.50 94 THR A O 1
ATOM 715 N N . ARG A 1 95 ? -8.167 5.986 8.483 1.00 76.50 95 ARG A N 1
ATOM 716 C CA . ARG A 1 95 ? -8.529 4.744 7.813 1.00 76.50 95 ARG A CA 1
ATOM 717 C C . ARG A 1 95 ? -8.406 4.908 6.304 1.00 76.50 95 ARG A C 1
ATOM 719 O O . ARG A 1 95 ? -7.765 4.080 5.677 1.00 76.50 95 ARG A O 1
ATOM 726 N N . PHE A 1 96 ? -8.945 5.980 5.729 1.00 79.12 96 PHE A N 1
ATOM 727 C CA . PHE A 1 96 ? -8.832 6.272 4.301 1.00 79.12 96 PHE A CA 1
ATOM 728 C C . PHE A 1 96 ? -7.376 6.272 3.811 1.00 79.12 96 PHE A C 1
ATOM 730 O O . PHE A 1 96 ? -7.075 5.573 2.846 1.00 79.12 96 PHE A O 1
ATOM 737 N N . LEU A 1 97 ? -6.463 6.971 4.493 1.00 79.81 97 LEU A N 1
ATOM 738 C CA . LEU A 1 97 ? -5.056 7.049 4.084 1.00 79.81 97 LEU A CA 1
ATOM 739 C C . LEU A 1 97 ? -4.328 5.707 4.139 1.00 79.81 97 LEU A C 1
ATOM 741 O O . LEU A 1 97 ? -3.596 5.377 3.209 1.00 79.81 97 LEU A O 1
ATOM 745 N N . GLN A 1 98 ? -4.562 4.905 5.180 1.00 76.56 98 GLN A N 1
ATOM 746 C CA . GLN A 1 98 ? -3.986 3.558 5.279 1.00 76.56 98 GLN A CA 1
ATOM 747 C C . GLN A 1 98 ? -4.410 2.671 4.101 1.00 76.56 98 GLN A C 1
ATOM 749 O O . GLN A 1 98 ? -3.624 1.890 3.572 1.00 76.56 98 GLN A O 1
ATOM 754 N N . ILE A 1 99 ? -5.657 2.810 3.654 1.00 77.56 99 ILE A N 1
ATOM 755 C CA . ILE A 1 99 ? -6.211 2.054 2.524 1.00 77.56 99 ILE A CA 1
ATOM 756 C C . ILE A 1 99 ? -5.644 2.544 1.211 1.00 77.56 99 ILE A C 1
ATOM 758 O O . ILE A 1 99 ? -5.349 1.749 0.321 1.00 77.56 99 ILE A O 1
ATOM 762 N N . PHE A 1 100 ? -5.576 3.859 1.080 1.00 76.44 100 PHE A N 1
ATOM 763 C CA . PHE A 1 100 ? -5.103 4.536 -0.104 1.00 76.44 100 PHE A CA 1
ATOM 764 C C . PHE A 1 100 ? -3.644 4.162 -0.379 1.00 76.44 100 PHE A C 1
ATOM 766 O O . PHE A 1 100 ? -3.341 3.707 -1.480 1.00 76.44 100 PHE A O 1
ATOM 773 N N . LEU A 1 101 ? -2.789 4.204 0.649 1.00 78.94 101 LEU A N 1
ATOM 774 C CA . LEU A 1 101 ? -1.414 3.702 0.607 1.00 78.94 101 LEU A CA 1
ATOM 775 C C . LEU A 1 101 ? -1.363 2.237 0.155 1.00 78.94 101 LEU A C 1
ATOM 777 O O . LEU A 1 101 ? -0.752 1.917 -0.860 1.00 78.94 101 LEU A O 1
ATOM 781 N N . ASN A 1 102 ? -2.116 1.378 0.840 1.00 75.88 102 ASN A N 1
ATOM 782 C CA . ASN A 1 102 ? -2.139 -0.054 0.573 1.00 75.88 102 ASN A CA 1
ATOM 783 C C . ASN A 1 102 ? -2.588 -0.425 -0.837 1.00 75.88 102 ASN A C 1
ATOM 785 O O . ASN A 1 102 ? -1.992 -1.283 -1.478 1.00 75.88 102 ASN A O 1
ATOM 789 N N . THR A 1 103 ? -3.638 0.223 -1.326 1.00 74.62 103 THR A N 1
ATOM 790 C CA . THR A 1 103 ? -4.143 -0.026 -2.679 1.00 74.62 103 THR A CA 1
ATOM 791 C C . THR A 1 103 ? -3.161 0.503 -3.722 1.00 74.62 103 THR A C 1
ATOM 793 O O . THR A 1 103 ? -2.986 -0.110 -4.768 1.00 74.62 103 THR A O 1
ATOM 796 N N . THR A 1 104 ? -2.495 1.623 -3.436 1.00 79.56 104 THR A N 1
ATOM 797 C CA . THR A 1 104 ? -1.468 2.172 -4.325 1.00 79.56 104 THR A CA 1
ATOM 798 C C . THR A 1 104 ? -0.308 1.194 -4.465 1.00 79.56 104 THR A C 1
ATOM 800 O O . THR A 1 104 ? 0.044 0.844 -5.587 1.00 79.56 104 THR A O 1
ATOM 803 N N . THR A 1 105 ? 0.232 0.688 -3.350 1.00 78.62 105 THR A N 1
ATOM 804 C CA . THR A 1 105 ? 1.312 -0.310 -3.374 1.00 78.62 105 THR A CA 1
ATOM 805 C C . THR A 1 105 ? 0.878 -1.613 -4.042 1.00 78.62 105 THR A C 1
ATOM 807 O O . THR A 1 105 ? 1.633 -2.150 -4.839 1.00 78.62 105 THR A O 1
ATOM 810 N N . GLU A 1 106 ? -0.343 -2.089 -3.793 1.00 78.00 106 GLU A N 1
ATOM 811 C CA . GLU A 1 106 ? -0.881 -3.284 -4.458 1.00 78.00 106 GLU A CA 1
ATOM 812 C C . GLU A 1 106 ? -0.994 -3.094 -5.980 1.00 78.00 106 GLU A C 1
ATOM 814 O O . GLU A 1 106 ? -0.610 -3.980 -6.741 1.00 78.00 106 GLU A O 1
ATOM 819 N N . SER A 1 107 ? -1.462 -1.921 -6.421 1.00 79.19 107 SER A N 1
ATOM 820 C CA . SER A 1 107 ? -1.673 -1.597 -7.837 1.00 79.19 107 SER A CA 1
ATOM 821 C C . SER A 1 107 ? -0.363 -1.442 -8.608 1.00 79.19 107 SER A C 1
ATOM 823 O O . SER A 1 107 ? -0.214 -1.992 -9.698 1.00 79.19 107 SER A O 1
ATOM 825 N N . ILE A 1 108 ? 0.600 -0.695 -8.055 1.00 80.25 108 ILE A N 1
ATOM 826 C CA . ILE A 1 108 ? 1.842 -0.373 -8.772 1.00 80.25 108 ILE A CA 1
ATOM 827 C C . ILE A 1 108 ? 3.028 -1.260 -8.384 1.00 80.25 108 ILE A C 1
ATOM 829 O O . ILE A 1 108 ? 4.084 -1.147 -9.000 1.00 80.25 108 ILE A O 1
ATOM 833 N N . GLY A 1 109 ? 2.874 -2.149 -7.399 1.00 81.50 109 GLY A N 1
ATOM 834 C CA . GLY A 1 109 ? 3.960 -2.950 -6.828 1.00 81.50 109 GLY A CA 1
ATOM 835 C C . GLY A 1 109 ? 4.721 -3.765 -7.868 1.00 81.50 109 GLY A C 1
ATOM 836 O O . GLY A 1 109 ? 5.941 -3.681 -7.937 1.00 81.50 109 GLY A O 1
ATOM 837 N N . SER A 1 110 ? 4.023 -4.479 -8.754 1.00 83.88 110 SER A N 1
ATOM 838 C CA . SER A 1 110 ? 4.688 -5.264 -9.805 1.00 83.88 110 SER A CA 1
ATOM 839 C C . SER A 1 110 ? 5.444 -4.386 -10.809 1.00 83.88 110 SER A C 1
ATOM 841 O O . SER A 1 110 ? 6.579 -4.701 -11.148 1.00 83.88 110 SER A O 1
ATOM 843 N N . ALA A 1 111 ? 4.873 -3.252 -11.233 1.00 84.06 111 ALA A N 1
ATOM 844 C CA . ALA A 1 111 ? 5.561 -2.304 -12.120 1.00 84.06 111 ALA A CA 1
ATOM 845 C C . ALA A 1 111 ? 6.792 -1.677 -11.452 1.00 84.06 111 ALA A C 1
ATOM 847 O O . ALA A 1 111 ? 7.843 -1.532 -12.075 1.00 84.06 111 ALA A O 1
ATOM 848 N N . TYR A 1 112 ? 6.679 -1.369 -10.161 1.00 85.31 112 TYR A N 1
ATOM 849 C CA . TYR A 1 112 ? 7.781 -0.873 -9.352 1.00 85.31 112 TYR A CA 1
ATOM 850 C C . TYR A 1 112 ? 8.914 -1.903 -9.251 1.00 85.31 112 TYR A C 1
ATOM 852 O O . TYR A 1 112 ? 10.068 -1.544 -9.457 1.00 85.31 112 TYR A O 1
ATOM 860 N N . LEU A 1 113 ? 8.604 -3.178 -8.987 1.00 85.69 113 LEU A N 1
ATOM 861 C CA . LEU A 1 113 ? 9.607 -4.245 -8.885 1.00 85.69 113 LEU A CA 1
ATOM 862 C C . LEU A 1 113 ? 10.344 -4.488 -10.212 1.00 85.69 113 LEU A C 1
ATOM 864 O O . LEU A 1 113 ? 11.567 -4.622 -10.201 1.00 85.69 113 LEU A O 1
ATOM 868 N N . MET A 1 114 ? 9.631 -4.492 -11.345 1.00 85.19 114 MET A N 1
ATOM 869 C CA . MET A 1 114 ? 10.255 -4.635 -12.671 1.00 85.19 114 MET A CA 1
ATOM 870 C C . MET A 1 114 ? 11.265 -3.514 -12.938 1.00 85.19 114 MET A C 1
ATOM 872 O O . MET A 1 114 ? 12.395 -3.769 -13.344 1.00 85.19 114 MET A O 1
ATOM 876 N N . MET A 1 115 ? 10.875 -2.276 -12.636 1.00 85.94 115 MET A N 1
ATOM 877 C CA . MET A 1 115 ? 11.668 -1.079 -12.910 1.00 85.94 115 MET A CA 1
ATOM 878 C C . MET A 1 115 ? 12.842 -0.878 -11.949 1.00 85.94 115 MET A C 1
ATOM 880 O O . MET A 1 115 ? 13.931 -0.493 -12.366 1.00 85.94 115 MET A O 1
ATOM 884 N N . MET A 1 116 ? 12.616 -1.085 -10.651 1.00 85.50 116 MET A N 1
ATOM 885 C CA . MET A 1 116 ? 13.597 -0.779 -9.607 1.00 85.50 116 MET A CA 1
ATOM 886 C C . MET A 1 116 ? 14.552 -1.935 -9.345 1.00 85.50 116 MET A C 1
ATOM 888 O O . MET A 1 116 ? 15.694 -1.689 -8.970 1.00 85.50 116 MET A O 1
ATOM 892 N N . PHE A 1 117 ? 14.112 -3.180 -9.541 1.00 85.44 117 PHE A N 1
ATOM 893 C CA . PHE A 1 117 ? 14.906 -4.373 -9.227 1.00 85.44 117 PHE A CA 1
ATOM 894 C C . PHE A 1 117 ? 15.196 -5.253 -10.434 1.00 85.44 117 PHE A C 1
ATOM 896 O O . PHE A 1 117 ? 15.705 -6.355 -10.254 1.00 85.44 117 PHE A O 1
ATOM 903 N N . SER A 1 118 ? 14.912 -4.775 -11.649 1.00 87.81 118 SER A N 1
ATOM 904 C CA . SER A 1 118 ? 15.159 -5.526 -12.885 1.00 87.81 118 SER A CA 1
ATOM 905 C C . SER A 1 118 ? 14.498 -6.913 -12.879 1.00 87.81 118 SER A C 1
ATOM 907 O O . SER A 1 118 ? 15.026 -7.855 -13.465 1.00 87.81 118 SER A O 1
ATOM 909 N N . MET A 1 119 ? 13.365 -7.059 -12.182 1.00 84.50 119 MET A N 1
ATOM 910 C CA . MET A 1 119 ? 12.619 -8.316 -12.137 1.00 84.50 119 MET A CA 1
ATOM 911 C C . MET A 1 119 ? 11.817 -8.500 -13.419 1.00 84.50 119 MET A C 1
ATOM 913 O O . MET A 1 119 ? 11.211 -7.555 -13.920 1.00 84.50 119 MET A O 1
ATOM 917 N N . GLU A 1 120 ? 11.732 -9.729 -13.915 1.00 88.69 120 GLU A N 1
ATOM 918 C CA . GLU A 1 120 ? 10.827 -10.031 -15.022 1.00 88.69 120 GLU A CA 1
ATOM 919 C C . GLU A 1 120 ? 9.358 -9.944 -14.581 1.00 88.69 120 GLU A C 1
ATOM 921 O O . GLU A 1 120 ? 9.011 -9.990 -13.394 1.00 88.69 120 GLU A O 1
ATOM 926 N N . LYS A 1 121 ? 8.450 -9.831 -15.553 1.00 84.94 121 LYS A N 1
ATOM 927 C CA . LYS A 1 121 ? 7.013 -9.666 -15.283 1.00 84.94 121 LYS A CA 1
ATOM 928 C C . LYS A 1 121 ? 6.430 -10.786 -14.418 1.00 84.94 121 LYS A C 1
ATOM 930 O O . LYS A 1 121 ? 5.635 -10.517 -13.522 1.00 84.94 121 LYS A O 1
ATOM 935 N N . GLU A 1 122 ? 6.805 -12.035 -14.671 1.00 83.81 122 GLU A N 1
ATOM 936 C CA . GLU A 1 122 ? 6.284 -13.174 -13.902 1.00 83.81 122 GLU A CA 1
ATOM 937 C C . GLU A 1 122 ? 6.844 -13.204 -12.474 1.00 83.81 122 GLU A C 1
ATOM 939 O O . GLU A 1 122 ? 6.102 -13.426 -11.514 1.00 83.81 122 GLU A O 1
ATOM 944 N N . GLU A 1 123 ? 8.134 -12.899 -12.323 1.00 83.44 123 GLU A N 1
ATOM 945 C CA . GLU A 1 123 ? 8.807 -12.831 -11.028 1.00 83.44 123 GLU A CA 1
ATOM 946 C C . GLU A 1 123 ? 8.249 -11.691 -10.166 1.00 83.44 123 GLU A C 1
ATOM 948 O O . GLU A 1 123 ? 7.850 -11.915 -9.024 1.00 83.44 123 GLU A O 1
ATOM 953 N N . SER A 1 124 ? 8.123 -10.488 -10.728 1.00 82.88 124 SER A N 1
ATOM 954 C CA . SER A 1 124 ? 7.597 -9.308 -10.028 1.00 82.88 124 SER A CA 1
ATOM 955 C C . SER A 1 124 ? 6.152 -9.487 -9.557 1.00 82.88 124 SER A C 1
ATOM 957 O O . SER A 1 124 ? 5.790 -9.046 -8.465 1.00 82.88 124 SER A O 1
ATOM 959 N N . VAL A 1 125 ? 5.302 -10.152 -10.343 1.00 82.62 125 VAL A N 1
ATOM 960 C CA . VAL A 1 125 ? 3.926 -10.475 -9.935 1.00 82.62 125 VAL A CA 1
ATOM 961 C C . VAL A 1 125 ? 3.925 -11.496 -8.799 1.00 82.62 125 VAL A C 1
ATOM 963 O O . VAL A 1 125 ? 3.203 -11.306 -7.820 1.00 82.62 125 VAL A O 1
ATOM 966 N N . SER A 1 126 ? 4.758 -12.535 -8.889 1.00 78.94 126 SER A N 1
ATOM 967 C CA . SER A 1 126 ? 4.872 -13.567 -7.854 1.00 78.94 126 SER A CA 1
ATOM 968 C C . SER A 1 126 ? 5.391 -13.006 -6.526 1.00 78.94 126 SER A C 1
ATOM 970 O O . SER A 1 126 ? 4.791 -13.239 -5.475 1.00 78.94 126 SER A O 1
ATOM 972 N N . VAL A 1 127 ? 6.447 -12.188 -6.566 1.00 79.75 127 VAL A N 1
ATOM 973 C CA . VAL A 1 127 ? 7.023 -11.529 -5.383 1.00 79.75 127 VAL A CA 1
ATOM 974 C C . VAL A 1 127 ? 6.017 -10.567 -4.750 1.00 79.75 127 VAL A C 1
ATOM 976 O O . VAL A 1 127 ? 5.790 -10.630 -3.540 1.00 79.75 127 VAL A O 1
ATOM 979 N N . ASN A 1 128 ? 5.350 -9.726 -5.551 1.00 79.81 128 ASN A N 1
ATOM 980 C CA . ASN A 1 128 ? 4.330 -8.798 -5.054 1.00 79.81 128 ASN A CA 1
ATOM 9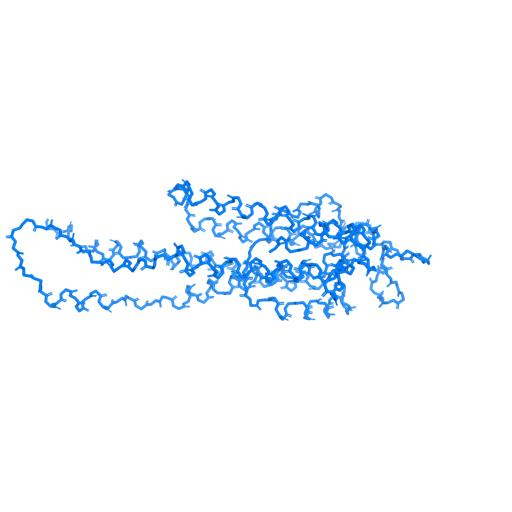81 C C . ASN A 1 128 ? 3.163 -9.549 -4.382 1.00 79.81 128 ASN A C 1
ATOM 983 O O . ASN A 1 128 ? 2.738 -9.215 -3.274 1.00 79.81 128 ASN A O 1
ATOM 987 N N . ALA A 1 129 ? 2.686 -10.628 -5.009 1.00 77.38 129 ALA A N 1
ATOM 988 C CA . ALA A 1 129 ? 1.658 -11.491 -4.438 1.00 77.38 129 ALA A CA 1
ATOM 989 C C . ALA A 1 129 ? 2.116 -12.167 -3.133 1.00 77.38 129 ALA A C 1
ATOM 991 O O . ALA A 1 129 ? 1.366 -12.182 -2.150 1.00 77.38 129 ALA A O 1
ATOM 992 N N . GLY A 1 130 ? 3.350 -12.676 -3.082 1.00 76.81 130 GLY A N 1
ATOM 993 C CA . GLY A 1 130 ? 3.948 -13.271 -1.886 1.00 76.81 130 GLY A CA 1
ATOM 994 C C . GLY A 1 130 ? 3.985 -12.302 -0.702 1.00 76.81 130 GLY A C 1
ATOM 995 O O . GLY A 1 130 ? 3.519 -12.642 0.387 1.00 76.81 130 GLY A O 1
ATOM 996 N N . ILE A 1 131 ? 4.431 -11.062 -0.927 1.00 76.56 131 ILE A N 1
ATOM 997 C CA . ILE A 1 131 ? 4.475 -10.000 0.093 1.00 76.56 131 ILE A CA 1
ATOM 998 C C . ILE A 1 131 ? 3.080 -9.742 0.683 1.00 76.56 131 ILE A C 1
ATOM 1000 O O . ILE A 1 131 ? 2.893 -9.760 1.904 1.00 76.56 131 ILE A O 1
ATOM 1004 N N . HIS A 1 132 ? 2.064 -9.572 -0.167 1.00 75.94 132 HIS A N 1
ATOM 1005 C CA . HIS A 1 132 ? 0.693 -9.339 0.295 1.00 75.94 132 HIS A CA 1
ATOM 1006 C C . HIS A 1 132 ? 0.089 -10.540 1.037 1.00 75.94 132 HIS A C 1
ATOM 1008 O O . HIS A 1 132 ? -0.710 -10.359 1.962 1.00 75.94 132 HIS A O 1
ATOM 1014 N N . THR A 1 133 ? 0.500 -11.757 0.679 1.00 74.12 133 THR A N 1
ATOM 1015 C CA . THR A 1 133 ? 0.099 -12.997 1.359 1.00 74.12 133 THR A CA 1
ATOM 1016 C C . THR A 1 133 ? 0.632 -13.041 2.778 1.00 74.12 133 THR A C 1
ATOM 1018 O O . THR A 1 133 ? -0.150 -13.208 3.713 1.00 74.12 133 THR A O 1
ATOM 1021 N N . VAL A 1 134 ? 1.943 -12.839 2.947 1.00 73.38 134 VAL A N 1
ATOM 1022 C CA . VAL A 1 134 ? 2.611 -12.828 4.257 1.00 73.38 134 VAL A CA 1
ATOM 1023 C C . VAL A 1 134 ? 1.969 -11.785 5.163 1.00 73.38 134 VAL A C 1
ATOM 1025 O O . VAL A 1 134 ? 1.581 -12.088 6.288 1.00 73.38 134 VAL A O 1
ATOM 1028 N N . ASN A 1 135 ? 1.754 -10.578 4.647 1.00 72.94 135 ASN A N 1
ATOM 1029 C CA . ASN A 1 135 ? 1.084 -9.511 5.378 1.00 72.94 135 ASN A CA 1
ATOM 1030 C C . ASN A 1 135 ? -0.369 -9.869 5.760 1.00 72.94 135 ASN A C 1
ATOM 1032 O O . ASN A 1 135 ? -0.807 -9.619 6.883 1.00 72.94 135 ASN A O 1
ATOM 1036 N N . GLY A 1 136 ? -1.116 -10.523 4.866 1.00 71.19 136 GLY A N 1
ATOM 1037 C CA . GLY A 1 136 ? -2.450 -11.035 5.173 1.00 71.19 136 GLY A CA 1
ATOM 1038 C C . GLY A 1 136 ? -2.455 -12.102 6.276 1.00 71.19 136 GLY A C 1
ATOM 1039 O O . GLY A 1 136 ? -3.329 -12.067 7.143 1.00 71.19 136 GLY A O 1
ATOM 1040 N N . VAL A 1 137 ? -1.465 -13.001 6.287 1.00 71.94 137 VAL A N 1
ATOM 1041 C CA . VAL A 1 137 ? -1.280 -14.021 7.334 1.00 71.94 137 VAL A CA 1
ATOM 1042 C C . VAL A 1 137 ? -0.911 -13.378 8.669 1.00 71.94 137 VAL A C 1
ATOM 1044 O O . VAL A 1 137 ? -1.508 -13.728 9.686 1.00 71.94 137 VAL A O 1
ATOM 1047 N N . ILE A 1 138 ? 0.004 -12.404 8.686 1.00 71.81 138 ILE A N 1
ATOM 1048 C CA . ILE A 1 138 ? 0.354 -11.642 9.897 1.00 71.81 138 ILE A CA 1
ATOM 1049 C C . ILE A 1 138 ? -0.886 -10.936 10.452 1.00 71.81 138 ILE A C 1
ATOM 1051 O O . ILE A 1 138 ? -1.194 -11.086 11.632 1.00 71.81 138 ILE A O 1
ATOM 1055 N N . GLY A 1 139 ? -1.647 -10.233 9.607 1.00 70.38 139 GLY A N 1
ATOM 1056 C CA . GLY A 1 139 ? -2.874 -9.549 10.019 1.00 70.38 139 GLY A CA 1
ATOM 1057 C C . GLY A 1 139 ? -3.932 -10.500 10.590 1.00 70.38 139 GLY A C 1
ATOM 1058 O O . GLY A 1 139 ? -4.512 -10.217 11.639 1.00 70.38 139 GLY A O 1
ATOM 1059 N N . ALA A 1 140 ? -4.152 -11.651 9.946 1.00 68.75 140 ALA A N 1
ATOM 1060 C CA . ALA A 1 140 ? -5.061 -12.684 10.444 1.00 68.75 140 ALA A CA 1
ATOM 1061 C C . ALA A 1 140 ? -4.581 -13.269 11.783 1.00 68.75 140 ALA A C 1
ATOM 1063 O O . ALA A 1 140 ? -5.371 -13.415 12.713 1.00 68.75 140 ALA A O 1
ATOM 1064 N N . SER A 1 141 ? -3.279 -13.532 11.906 1.00 68.38 141 SER A N 1
ATOM 1065 C CA . SER A 1 141 ? -2.661 -14.066 13.124 1.00 68.38 141 SER A CA 1
ATOM 1066 C C . SER A 1 141 ? -2.773 -13.079 14.282 1.00 68.38 141 SER A C 1
ATOM 1068 O O . SER A 1 141 ? -3.160 -13.462 15.382 1.00 68.38 141 SER A O 1
ATOM 1070 N N . MET A 1 142 ? -2.516 -11.791 14.036 1.00 66.88 142 MET A N 1
ATOM 1071 C CA . MET A 1 142 ? -2.729 -10.732 15.022 1.00 66.88 142 MET A CA 1
ATOM 1072 C C . MET A 1 142 ? -4.191 -10.678 15.461 1.00 66.88 142 MET A C 1
ATOM 1074 O O . MET A 1 142 ? -4.453 -10.623 16.657 1.00 66.88 142 MET A O 1
ATOM 1078 N N . PHE A 1 143 ? -5.147 -10.737 14.531 1.00 68.19 143 PHE A N 1
ATOM 1079 C CA . PHE A 1 143 ? -6.571 -10.725 14.871 1.00 68.19 143 PHE A CA 1
ATOM 1080 C C . PHE A 1 143 ? -6.966 -11.918 15.753 1.00 68.19 143 PHE A C 1
ATOM 1082 O O . PHE A 1 143 ? -7.600 -11.732 16.788 1.00 68.19 143 PHE A O 1
ATOM 1089 N N . VAL A 1 144 ? -6.520 -13.126 15.398 1.00 68.62 144 VAL A N 1
ATOM 1090 C CA . VAL A 1 144 ? -6.723 -14.349 16.190 1.00 68.62 144 VAL A CA 1
ATOM 1091 C C . VAL A 1 144 ? -6.100 -14.211 17.582 1.00 68.62 144 VAL A C 1
ATOM 1093 O O . VAL A 1 144 ? -6.771 -14.462 18.580 1.00 68.62 144 VAL A O 1
ATOM 1096 N N . LEU A 1 145 ? -4.855 -13.737 17.680 1.00 66.56 145 LEU A N 1
ATOM 1097 C CA . LEU A 1 145 ? -4.199 -13.490 18.965 1.00 66.56 145 LEU A CA 1
ATOM 1098 C C . LEU A 1 145 ? -4.978 -12.476 19.806 1.00 66.56 145 LEU A C 1
ATOM 1100 O O . LEU A 1 145 ? -5.183 -12.722 20.987 1.00 66.56 145 LEU A O 1
ATOM 1104 N N . PHE A 1 146 ? -5.467 -11.380 19.225 1.00 62.94 146 PHE A N 1
ATOM 1105 C CA . PHE A 1 146 ? -6.287 -10.392 19.936 1.00 62.94 146 PHE A CA 1
ATOM 1106 C C . PHE A 1 146 ? -7.642 -10.937 20.410 1.00 62.94 146 PHE A C 1
ATOM 1108 O O . PHE A 1 146 ? -8.165 -10.433 21.400 1.00 62.94 146 PHE A O 1
ATOM 1115 N N . LEU A 1 147 ? -8.215 -11.928 19.721 1.00 64.44 147 LEU A N 1
ATOM 1116 C CA . LEU A 1 147 ? -9.462 -12.577 20.136 1.00 64.44 147 LEU A CA 1
ATOM 1117 C C . LEU A 1 147 ? -9.250 -13.556 21.295 1.00 64.44 147 LEU A C 1
ATOM 1119 O O . LEU A 1 147 ? -10.026 -13.557 22.246 1.00 64.44 147 LEU A O 1
ATOM 1123 N N . PHE A 1 148 ? -8.212 -14.393 21.221 1.00 73.81 148 PHE A N 1
ATOM 1124 C CA . PHE A 1 148 ? -7.964 -15.434 22.227 1.00 73.81 148 PHE A CA 1
ATOM 1125 C C . PHE A 1 148 ? -7.163 -14.939 23.430 1.00 73.81 148 PHE A C 1
ATOM 1127 O O . PHE A 1 148 ? -7.274 -15.487 24.525 1.00 73.81 148 PHE A O 1
ATOM 1134 N N . THR A 1 149 ? -6.356 -13.897 23.248 1.00 60.03 149 THR A N 1
ATOM 1135 C CA . THR A 1 149 ? -5.589 -13.278 24.324 1.00 60.03 149 THR A CA 1
ATOM 1136 C C . THR A 1 149 ? -6.191 -11.914 24.633 1.00 60.03 149 THR A C 1
ATOM 1138 O O . THR A 1 149 ? -6.476 -11.127 23.736 1.00 60.03 149 THR A O 1
ATOM 1141 N N . ASN A 1 150 ? -6.347 -11.581 25.917 1.00 57.41 150 ASN A N 1
ATOM 1142 C CA . ASN A 1 150 ? -6.777 -10.249 26.366 1.00 57.41 150 ASN A CA 1
ATOM 1143 C C . ASN A 1 150 ? -5.672 -9.188 26.156 1.00 57.41 150 ASN A C 1
ATOM 1145 O O . ASN A 1 150 ? -5.412 -8.351 27.022 1.00 57.41 150 ASN A O 1
ATOM 1149 N N . LEU A 1 151 ? -4.994 -9.220 25.007 1.00 55.25 151 LEU A N 1
ATOM 1150 C CA . LEU A 1 151 ? -3.853 -8.382 24.649 1.00 55.25 151 LEU A CA 1
ATOM 1151 C C . LEU A 1 151 ? -4.224 -6.899 24.657 1.00 55.25 151 LEU A C 1
ATOM 1153 O O . LEU A 1 151 ? -3.424 -6.052 25.050 1.00 55.25 151 LEU A O 1
ATOM 1157 N N . SER A 1 152 ? -5.488 -6.588 24.348 1.00 53.53 152 SER A N 1
ATOM 1158 C CA . SER A 1 152 ? -6.044 -5.236 24.465 1.00 53.53 152 SER A CA 1
ATOM 1159 C C . SER A 1 152 ? -5.936 -4.642 25.877 1.00 53.53 152 SER A C 1
ATOM 1161 O O . SER A 1 152 ? -6.063 -3.426 26.009 1.00 53.53 152 SER A O 1
ATOM 1163 N N . LYS A 1 153 ? -5.742 -5.452 26.927 1.00 58.38 153 LYS A N 1
ATOM 1164 C CA . LYS A 1 153 ? -5.558 -4.967 28.302 1.00 58.38 153 LYS A CA 1
ATOM 1165 C C . LYS A 1 153 ? -4.133 -4.474 28.560 1.00 58.38 153 LYS A C 1
ATOM 1167 O O . LYS A 1 153 ? -3.937 -3.614 29.410 1.00 58.38 153 LYS A O 1
ATOM 1172 N N . HIS A 1 154 ? -3.149 -5.020 27.845 1.00 54.72 154 HIS A N 1
ATOM 1173 C CA . HIS A 1 154 ? -1.738 -4.688 28.041 1.00 54.72 154 HIS A CA 1
ATOM 1174 C C . HIS A 1 154 ? -1.290 -3.507 27.170 1.00 54.72 154 HIS A C 1
ATOM 1176 O O . HIS A 1 154 ? -0.443 -2.717 27.578 1.00 54.72 154 HIS A O 1
ATOM 1182 N N . PHE A 1 155 ? -1.886 -3.346 25.985 1.00 54.41 155 PHE A N 1
ATOM 1183 C CA . PHE A 1 155 ? -1.508 -2.286 25.055 1.00 54.41 155 PHE A CA 1
ATOM 1184 C C . PHE A 1 155 ? -2.422 -1.065 25.152 1.00 54.41 155 PHE A C 1
ATOM 1186 O O . PHE A 1 155 ? -3.641 -1.145 24.993 1.00 54.41 155 PHE A O 1
ATOM 1193 N N . MET A 1 156 ? -1.813 0.109 25.331 1.00 61.38 156 MET A N 1
ATOM 1194 C CA . MET A 1 156 ? -2.520 1.383 25.227 1.00 61.38 156 MET A CA 1
ATOM 1195 C C . MET A 1 156 ? -2.976 1.604 23.778 1.00 61.38 156 MET A C 1
ATOM 1197 O O . MET A 1 156 ? -2.164 1.897 22.899 1.00 61.38 156 MET A O 1
ATOM 1201 N N . LYS A 1 157 ? -4.293 1.518 23.541 1.00 63.91 157 LYS A N 1
ATOM 1202 C CA . LYS A 1 157 ? -4.946 1.660 22.220 1.00 63.91 157 LYS A CA 1
ATOM 1203 C C . LYS A 1 157 ? -4.472 2.899 21.432 1.00 63.91 157 LYS A C 1
ATOM 1205 O O . LYS A 1 157 ? -4.300 2.842 20.215 1.00 63.91 157 LYS A O 1
ATOM 1210 N N . ARG A 1 158 ? -4.197 4.009 22.134 1.00 67.19 158 ARG A N 1
ATOM 1211 C CA . ARG A 1 158 ? -3.684 5.265 21.549 1.00 67.19 158 ARG A CA 1
ATOM 1212 C C . ARG A 1 158 ? -2.258 5.128 21.012 1.00 67.19 158 ARG A C 1
ATOM 1214 O O . ARG A 1 158 ? -1.993 5.530 19.886 1.00 67.19 158 ARG A O 1
ATOM 1221 N N . THR A 1 159 ? -1.353 4.550 21.800 1.00 65.19 159 THR A N 1
ATOM 1222 C CA . THR A 1 159 ? 0.051 4.354 21.407 1.00 65.19 159 THR A CA 1
ATOM 1223 C C . THR A 1 159 ? 0.151 3.388 20.231 1.00 65.19 159 THR A C 1
ATOM 1225 O O . THR A 1 159 ? 0.881 3.655 19.285 1.00 65.19 159 THR A O 1
ATOM 1228 N N . LEU A 1 160 ? -0.654 2.321 20.238 1.00 67.00 160 LEU A N 1
ATOM 1229 C CA . LEU A 1 160 ? -0.710 1.363 19.135 1.00 67.00 160 LEU A CA 1
ATOM 1230 C C . LEU A 1 160 ? -1.193 2.010 17.826 1.00 67.00 160 LEU A C 1
ATOM 1232 O O . LEU A 1 160 ? -0.631 1.738 16.770 1.00 67.00 160 LEU A O 1
ATOM 1236 N N . SER A 1 161 ? -2.180 2.911 17.896 1.00 71.06 161 SER A N 1
ATOM 1237 C CA . SER A 1 161 ? -2.670 3.641 16.717 1.00 71.06 161 SER A CA 1
ATOM 1238 C C . SER A 1 161 ? -1.597 4.563 16.130 1.00 71.06 161 SER A C 1
ATOM 1240 O O . SER A 1 161 ? -1.397 4.569 14.919 1.00 71.06 161 SER A O 1
ATOM 1242 N N . VAL A 1 162 ? -0.840 5.275 16.973 1.00 71.62 162 VAL A N 1
ATOM 1243 C CA . VAL A 1 162 ? 0.279 6.114 16.509 1.00 71.62 162 VAL A CA 1
ATOM 1244 C C . VAL A 1 162 ? 1.392 5.260 15.899 1.00 71.62 162 VAL A C 1
ATOM 1246 O O . VAL A 1 162 ? 1.840 5.570 14.801 1.00 71.62 162 VAL A O 1
ATOM 1249 N N . ILE A 1 163 ? 1.777 4.150 16.540 1.00 70.88 163 ILE A N 1
ATOM 1250 C CA . ILE A 1 163 ? 2.765 3.202 15.992 1.00 70.88 163 ILE A CA 1
ATOM 1251 C C . ILE A 1 163 ? 2.319 2.681 14.617 1.00 70.88 163 ILE A C 1
ATOM 1253 O O . ILE A 1 163 ? 3.115 2.621 13.682 1.00 70.88 163 ILE A O 1
ATOM 1257 N N . SER A 1 164 ? 1.030 2.363 14.461 1.00 70.19 164 SER A N 1
ATOM 1258 C CA . SER A 1 164 ? 0.475 1.884 13.189 1.00 70.19 164 SER A CA 1
ATOM 1259 C C . SER A 1 164 ? 0.493 2.923 12.063 1.00 70.19 164 SER A C 1
ATOM 1261 O O . SER A 1 164 ? 0.344 2.554 10.903 1.00 70.19 164 SER A O 1
ATOM 1263 N N . LEU A 1 165 ? 0.666 4.209 12.384 1.00 75.19 165 LEU A N 1
ATOM 1264 C CA . LEU A 1 165 ? 0.791 5.292 11.405 1.00 75.19 165 LEU A CA 1
ATOM 1265 C C . LEU A 1 165 ? 2.242 5.677 11.140 1.00 75.19 165 LEU A C 1
ATOM 1267 O O . LEU A 1 165 ? 2.587 6.003 10.007 1.00 75.19 165 LEU A O 1
ATOM 1271 N N . THR A 1 166 ? 3.101 5.621 12.157 1.00 74.25 166 THR A N 1
ATOM 1272 C CA . THR A 1 166 ? 4.516 5.963 12.002 1.00 74.25 166 THR A CA 1
ATOM 1273 C C . THR A 1 166 ? 5.272 4.906 11.208 1.00 74.25 166 THR A C 1
ATOM 1275 O O . THR A 1 166 ? 6.072 5.267 10.354 1.00 74.25 166 THR A O 1
ATOM 1278 N N . LEU A 1 167 ? 4.998 3.615 11.417 1.00 74.31 167 LEU A N 1
ATOM 1279 C CA . LEU A 1 167 ? 5.643 2.528 10.670 1.00 74.31 167 LEU A CA 1
ATOM 1280 C C . LEU A 1 167 ? 5.466 2.634 9.139 1.00 74.31 167 LEU A C 1
ATOM 1282 O O . LEU A 1 167 ? 6.482 2.665 8.441 1.00 74.31 167 LEU A O 1
ATOM 1286 N N . PRO A 1 168 ? 4.242 2.749 8.582 1.00 74.50 168 PRO A N 1
ATOM 1287 C CA . PRO A 1 168 ? 4.068 2.910 7.136 1.00 74.50 168 PRO A CA 1
ATOM 1288 C C . PRO A 1 168 ? 4.630 4.237 6.611 1.00 74.50 168 PRO A C 1
ATOM 1290 O O . PRO A 1 168 ? 5.113 4.294 5.483 1.00 74.50 168 PRO A O 1
ATOM 1293 N N . PHE A 1 169 ? 4.625 5.299 7.422 1.00 80.00 169 PHE A N 1
ATOM 1294 C CA . PHE A 1 169 ? 5.233 6.576 7.047 1.00 80.00 169 PHE A CA 1
ATOM 1295 C C . PHE A 1 169 ? 6.762 6.484 6.927 1.00 80.00 169 PHE A C 1
ATOM 1297 O O . PHE A 1 169 ? 7.340 6.982 5.963 1.00 80.00 169 PHE A O 1
ATOM 1304 N N . MET A 1 170 ? 7.420 5.788 7.857 1.00 79.81 170 MET A N 1
ATOM 1305 C CA . MET A 1 170 ? 8.857 5.515 7.768 1.00 79.81 170 MET A CA 1
ATOM 1306 C C . MET A 1 170 ? 9.195 4.675 6.533 1.00 79.81 170 MET A C 1
ATOM 1308 O O . MET A 1 170 ? 10.188 4.946 5.864 1.00 79.81 170 MET A O 1
ATOM 1312 N N . TRP A 1 171 ? 8.349 3.699 6.190 1.00 77.44 171 TRP A N 1
ATOM 1313 C CA . TRP A 1 171 ? 8.507 2.902 4.973 1.00 77.44 171 TRP A CA 1
ATOM 1314 C C . TRP A 1 171 ? 8.366 3.741 3.691 1.00 77.44 171 TRP A C 1
ATOM 1316 O O . TRP A 1 171 ? 9.164 3.586 2.767 1.00 77.44 171 TRP A O 1
ATOM 1326 N N . LEU A 1 172 ? 7.415 4.681 3.639 1.00 79.94 172 LEU A N 1
ATOM 1327 C CA . LEU A 1 172 ? 7.279 5.625 2.520 1.00 79.94 172 LEU A CA 1
ATOM 1328 C C . LEU A 1 172 ? 8.539 6.475 2.322 1.00 79.94 172 LEU A C 1
ATOM 1330 O O . LEU A 1 172 ? 9.013 6.627 1.200 1.00 79.94 172 LEU A O 1
ATOM 1334 N N . ILE A 1 173 ? 9.107 6.993 3.414 1.00 81.88 173 ILE A N 1
ATOM 1335 C CA . ILE A 1 173 ? 10.353 7.772 3.386 1.00 81.88 173 ILE A CA 1
ATOM 1336 C C . ILE A 1 173 ? 11.522 6.904 2.910 1.00 81.88 173 ILE A C 1
ATOM 1338 O O . ILE A 1 173 ? 12.319 7.349 2.090 1.00 81.88 173 ILE A O 1
ATOM 1342 N N . ALA A 1 174 ? 11.628 5.667 3.398 1.00 79.75 174 ALA A N 1
ATOM 1343 C CA . ALA A 1 174 ? 12.715 4.761 3.031 1.00 79.75 174 ALA A CA 1
ATOM 1344 C C . ALA A 1 174 ? 12.645 4.282 1.569 1.00 79.75 174 ALA A C 1
ATOM 1346 O O . ALA A 1 174 ? 13.683 4.031 0.964 1.00 79.75 174 ALA A O 1
ATOM 1347 N N . SER A 1 175 ? 11.438 4.160 1.009 1.00 76.62 175 SER A N 1
ATOM 1348 C CA . SER A 1 175 ? 11.200 3.702 -0.370 1.00 76.62 175 SER A CA 1
ATOM 1349 C C . SER A 1 175 ? 11.113 4.836 -1.398 1.00 76.62 175 SER A C 1
ATOM 1351 O O . SER A 1 175 ? 10.971 4.576 -2.594 1.00 76.62 175 SER A O 1
ATOM 1353 N N . TYR A 1 176 ? 11.197 6.094 -0.958 1.00 83.81 176 TYR A N 1
ATOM 1354 C CA . TYR A 1 176 ? 11.218 7.246 -1.851 1.00 83.81 176 TYR A CA 1
ATOM 1355 C C . TYR A 1 176 ? 12.564 7.322 -2.597 1.00 83.81 176 TYR A C 1
ATOM 1357 O O . TYR A 1 176 ? 13.606 7.253 -1.948 1.00 83.81 176 TYR A O 1
ATOM 1365 N N . PRO A 1 177 ? 12.583 7.486 -3.934 1.00 85.25 177 PRO A N 1
ATOM 1366 C CA . PRO A 1 177 ? 13.807 7.567 -4.736 1.00 85.25 177 PRO A CA 1
ATOM 1367 C C . PRO A 1 177 ? 14.524 8.911 -4.540 1.00 85.25 177 PRO A C 1
ATOM 1369 O O . PRO A 1 177 ? 14.465 9.811 -5.378 1.00 85.25 177 PRO A O 1
ATOM 1372 N N . TRP A 1 178 ? 15.206 9.060 -3.406 1.00 87.12 178 TRP A N 1
ATOM 1373 C CA . TRP A 1 178 ? 15.922 10.276 -3.048 1.00 87.12 178 TRP A CA 1
ATOM 1374 C C . TRP A 1 178 ? 17.026 10.635 -4.044 1.00 87.12 178 TRP A C 1
ATOM 1376 O O . TRP A 1 178 ? 17.757 9.784 -4.547 1.00 87.12 178 TRP A O 1
ATOM 1386 N N . LYS A 1 179 ? 17.240 11.943 -4.217 1.00 87.00 179 LYS A N 1
ATOM 1387 C CA . LYS A 1 179 ? 18.301 12.492 -5.078 1.00 87.00 179 LYS A CA 1
ATOM 1388 C C . LYS A 1 179 ? 19.722 12.091 -4.664 1.00 87.00 179 LYS A C 1
ATOM 1390 O O . LYS A 1 179 ? 20.629 12.213 -5.479 1.00 87.00 179 LYS A O 1
ATOM 1395 N N . PHE A 1 180 ? 19.926 11.659 -3.416 1.00 88.19 180 PHE A N 1
ATOM 1396 C CA . PHE A 1 180 ? 21.237 11.229 -2.925 1.00 88.19 180 PHE A CA 1
ATOM 1397 C C . PHE A 1 180 ? 21.607 9.799 -3.344 1.00 88.19 180 PHE A C 1
ATOM 1399 O O . PHE A 1 180 ? 22.771 9.425 -3.216 1.00 88.19 180 PHE A O 1
ATOM 1406 N N . TYR A 1 181 ? 20.656 8.989 -3.828 1.00 86.38 181 TYR A N 1
ATOM 1407 C CA . TYR A 1 181 ? 20.984 7.681 -4.391 1.00 86.38 181 TYR A CA 1
ATOM 1408 C C . TYR A 1 181 ? 21.794 7.867 -5.664 1.00 86.38 181 TYR A C 1
ATOM 1410 O O . TYR A 1 181 ? 21.447 8.697 -6.496 1.00 86.38 181 TYR A O 1
ATOM 1418 N N . THR A 1 182 ? 22.882 7.119 -5.817 1.00 86.06 182 THR A N 1
ATOM 1419 C CA . THR A 1 182 ? 23.855 7.301 -6.905 1.00 86.06 182 THR A CA 1
ATOM 1420 C C . THR A 1 182 ? 23.470 6.549 -8.173 1.00 86.06 182 THR A C 1
ATOM 1422 O O . THR A 1 182 ? 23.771 7.012 -9.269 1.00 86.06 182 THR A O 1
ATOM 1425 N N . GLU A 1 183 ? 22.771 5.426 -8.033 1.00 88.25 183 GLU A N 1
ATOM 1426 C CA . GLU A 1 183 ? 22.368 4.576 -9.150 1.00 88.25 183 GLU A CA 1
ATOM 1427 C C . GLU A 1 183 ? 21.051 5.047 -9.773 1.00 88.25 183 GLU A C 1
ATOM 1429 O O . GLU A 1 183 ? 20.101 5.408 -9.072 1.00 88.25 183 GLU A O 1
ATOM 1434 N N . ASN A 1 184 ? 20.993 5.016 -11.103 1.00 88.94 184 ASN A N 1
ATOM 1435 C CA . ASN A 1 184 ? 19.758 5.190 -11.861 1.00 88.94 184 ASN A CA 1
ATOM 1436 C C . ASN A 1 184 ? 19.162 3.820 -12.196 1.00 88.94 184 ASN A C 1
ATOM 1438 O O . ASN A 1 184 ? 19.856 2.799 -12.163 1.00 88.94 184 ASN A O 1
ATOM 1442 N N . VAL A 1 185 ? 17.872 3.799 -12.519 1.00 89.38 185 VAL A N 1
ATOM 1443 C CA . VAL A 1 185 ? 17.223 2.598 -13.055 1.00 89.38 185 VAL A CA 1
ATOM 1444 C C . VAL A 1 185 ? 17.872 2.194 -14.378 1.00 89.38 185 VAL A C 1
ATOM 1446 O O . VAL A 1 185 ? 18.352 3.035 -15.143 1.00 89.38 185 VAL A O 1
ATOM 1449 N N . LYS A 1 186 ? 17.909 0.890 -14.649 1.00 89.94 186 LYS A N 1
ATOM 1450 C CA . LYS A 1 186 ? 18.374 0.392 -15.944 1.00 89.94 186 LYS A CA 1
ATOM 1451 C C . LYS A 1 186 ? 17.319 0.680 -17.011 1.00 89.94 186 LYS A C 1
ATOM 1453 O O . LYS A 1 186 ? 16.136 0.837 -16.704 1.00 89.94 186 LYS A O 1
ATOM 1458 N N . ILE A 1 187 ? 17.767 0.759 -18.259 1.00 90.00 187 ILE A N 1
ATOM 1459 C CA . ILE A 1 187 ? 16.891 0.931 -19.416 1.00 90.00 187 ILE A CA 1
ATOM 1460 C C . ILE A 1 187 ? 16.605 -0.438 -20.020 1.00 90.00 187 ILE A C 1
ATOM 1462 O O . ILE A 1 187 ? 17.522 -1.244 -20.185 1.00 90.00 187 ILE A O 1
ATOM 1466 N N . GLN A 1 188 ? 15.338 -0.672 -20.344 1.00 88.38 188 GLN A N 1
ATOM 1467 C CA . GLN A 1 188 ? 14.859 -1.918 -20.924 1.00 88.38 188 GLN A CA 1
ATOM 1468 C C . GLN A 1 188 ? 15.576 -2.239 -22.240 1.00 88.38 188 GLN A C 1
ATOM 1470 O O . GLN A 1 188 ? 15.723 -1.393 -23.123 1.00 88.38 188 GLN A O 1
ATOM 1475 N N . VAL A 1 189 ? 16.009 -3.493 -22.366 1.00 84.06 189 VAL A N 1
ATOM 1476 C CA . VAL A 1 189 ? 16.592 -4.056 -23.590 1.00 84.06 189 VAL A CA 1
ATOM 1477 C C . VAL A 1 189 ? 15.550 -4.873 -24.355 1.00 84.06 189 VAL A C 1
ATOM 1479 O O . VAL A 1 189 ? 14.658 -5.478 -23.756 1.00 84.06 189 VAL A O 1
ATOM 1482 N N . ASN A 1 190 ? 15.664 -4.903 -25.688 1.00 78.19 190 ASN A N 1
ATOM 1483 C CA . ASN A 1 190 ? 14.677 -5.531 -26.571 1.00 78.19 190 ASN A CA 1
ATOM 1484 C C . ASN A 1 190 ? 14.328 -6.967 -26.145 1.00 78.19 190 ASN A C 1
ATOM 1486 O O . ASN A 1 190 ? 15.166 -7.866 -26.208 1.00 78.19 190 ASN A O 1
ATOM 1490 N N . GLY A 1 191 ? 13.060 -7.170 -25.772 1.00 75.75 191 GLY A N 1
ATOM 1491 C CA . GLY A 1 191 ? 12.475 -8.477 -25.459 1.00 75.75 191 GLY A CA 1
ATOM 1492 C C . GLY A 1 191 ? 12.325 -8.808 -23.969 1.00 75.75 191 GLY A C 1
ATOM 1493 O O . GLY A 1 191 ? 11.638 -9.778 -23.660 1.00 75.75 191 GLY A O 1
ATOM 1494 N N . SER A 1 192 ? 12.902 -8.019 -23.057 1.00 83.44 192 SER A N 1
ATOM 1495 C CA . SER A 1 192 ? 12.690 -8.167 -21.605 1.00 83.44 192 SER A CA 1
ATOM 1496 C C . SER A 1 192 ? 11.520 -7.300 -21.128 1.00 83.44 192 SER A C 1
ATOM 1498 O O . SER A 1 192 ? 11.243 -6.275 -21.744 1.00 83.44 192 SER A O 1
ATOM 1500 N N . ASN A 1 193 ? 10.820 -7.697 -20.057 1.00 82.56 193 ASN A N 1
ATOM 1501 C CA . ASN A 1 193 ? 9.845 -6.835 -19.365 1.00 82.56 193 ASN A CA 1
ATOM 1502 C C . ASN A 1 193 ? 10.433 -6.180 -18.104 1.00 82.56 193 ASN A C 1
ATOM 1504 O O . ASN A 1 193 ? 9.726 -5.445 -17.413 1.00 82.56 193 ASN A O 1
ATOM 1508 N N . ALA A 1 194 ? 11.685 -6.497 -17.779 1.00 84.31 194 ALA A N 1
ATOM 1509 C CA . ALA A 1 194 ? 12.424 -5.872 -16.701 1.00 84.31 194 ALA A CA 1
ATOM 1510 C C . ALA A 1 194 ? 12.913 -4.480 -17.122 1.00 84.31 194 ALA A C 1
ATOM 1512 O O . ALA A 1 194 ? 13.035 -4.187 -18.312 1.00 84.31 194 ALA A O 1
ATOM 1513 N N . ASP A 1 195 ? 13.253 -3.659 -16.129 1.00 90.06 195 ASP A N 1
ATOM 1514 C CA . ASP A 1 195 ? 13.830 -2.323 -16.294 1.00 90.06 195 ASP A CA 1
ATOM 1515 C C . ASP A 1 195 ? 12.832 -1.253 -16.786 1.00 90.06 195 ASP A C 1
ATOM 1517 O O . ASP A 1 195 ? 11.619 -1.460 -16.849 1.00 90.06 195 ASP A O 1
ATOM 1521 N N . CYS A 1 196 ? 13.329 -0.034 -17.010 1.00 88.25 196 CYS A N 1
ATOM 1522 C CA . CYS A 1 196 ? 12.515 1.125 -17.360 1.00 88.25 196 CYS A CA 1
ATOM 1523 C C . CYS A 1 196 ? 12.410 1.288 -18.884 1.00 88.25 196 CYS A C 1
ATOM 1525 O O . CYS A 1 196 ? 13.425 1.432 -19.570 1.00 88.25 196 CYS A O 1
ATOM 1527 N N . ASP A 1 197 ? 11.182 1.293 -19.403 1.00 88.62 197 ASP A N 1
ATOM 1528 C CA . ASP A 1 197 ? 10.878 1.498 -20.822 1.00 88.62 197 ASP A CA 1
ATOM 1529 C C . ASP A 1 197 ? 11.016 2.981 -21.209 1.00 88.62 197 ASP A C 1
ATOM 1531 O O . ASP A 1 197 ? 10.152 3.801 -20.883 1.00 88.62 197 ASP A O 1
ATOM 1535 N N . LEU A 1 198 ? 12.096 3.329 -21.912 1.00 86.38 198 LEU A N 1
ATOM 1536 C CA . LEU A 1 198 ? 12.365 4.705 -22.341 1.00 86.38 198 LEU A CA 1
ATOM 1537 C C . LEU A 1 198 ? 11.467 5.159 -23.507 1.00 86.38 198 LEU A C 1
ATOM 1539 O O . LEU A 1 198 ? 11.235 6.358 -23.658 1.00 86.38 198 LEU A O 1
ATOM 1543 N N . GLU A 1 199 ? 10.950 4.233 -24.324 1.00 84.50 199 GLU A N 1
ATOM 1544 C CA . GLU A 1 199 ? 10.005 4.565 -25.401 1.00 84.50 199 GLU A CA 1
ATOM 1545 C C . GLU A 1 199 ? 8.642 4.952 -24.823 1.00 84.50 199 GLU A C 1
ATOM 1547 O O . GLU A 1 199 ? 7.948 5.823 -25.353 1.00 84.50 199 GLU A O 1
ATOM 1552 N N . LYS A 1 200 ? 8.275 4.333 -23.698 1.00 83.50 200 LYS A N 1
ATOM 1553 C CA . LYS A 1 200 ? 7.023 4.602 -22.991 1.00 83.50 200 LYS A CA 1
ATOM 1554 C C . LYS A 1 200 ? 7.119 5.748 -21.987 1.00 83.50 200 LYS A C 1
ATOM 1556 O O . LYS A 1 200 ? 6.134 6.464 -21.799 1.00 83.50 200 LYS A O 1
ATOM 1561 N N . TYR A 1 201 ? 8.266 5.921 -21.332 1.00 86.94 201 TYR A N 1
ATOM 1562 C CA . TYR A 1 201 ? 8.442 6.879 -20.243 1.00 86.94 201 TYR A CA 1
ATOM 1563 C C . TYR A 1 201 ? 9.715 7.718 -20.415 1.00 86.94 201 TYR A C 1
ATOM 1565 O O . TYR A 1 201 ? 10.838 7.255 -20.219 1.00 86.94 201 TYR A O 1
ATOM 1573 N N . SER A 1 202 ? 9.543 9.014 -20.683 1.00 86.25 202 SER A N 1
ATOM 1574 C CA . SER A 1 202 ? 10.662 9.944 -20.902 1.00 86.25 202 SER A CA 1
ATOM 1575 C C . SER A 1 202 ? 11.496 10.230 -19.648 1.00 86.25 202 SER A C 1
ATOM 1577 O O . SER A 1 202 ? 12.624 10.699 -19.753 1.00 86.25 202 SER A O 1
ATOM 1579 N N . TRP A 1 203 ? 10.953 9.970 -18.458 1.00 87.81 203 TRP A N 1
ATOM 1580 C CA . TRP A 1 203 ? 11.601 10.232 -17.169 1.00 87.81 203 TRP A CA 1
ATOM 1581 C C . TRP A 1 203 ? 12.524 9.094 -16.700 1.00 87.81 203 TRP A C 1
ATOM 1583 O O . TRP A 1 203 ? 13.201 9.242 -15.684 1.00 87.81 203 TRP A O 1
ATOM 1593 N N . CYS A 1 204 ? 12.591 7.969 -17.426 1.00 88.31 204 CYS A N 1
ATOM 1594 C CA . CYS A 1 204 ? 13.404 6.808 -17.047 1.00 88.31 204 CYS A CA 1
ATOM 1595 C C . CYS A 1 204 ? 14.887 7.145 -16.826 1.00 88.31 204 CYS A C 1
ATOM 1597 O O . CYS A 1 204 ? 15.499 6.631 -15.894 1.00 88.31 204 CYS A O 1
ATOM 1599 N N . ALA A 1 205 ? 15.465 8.027 -17.648 1.00 83.88 205 ALA A N 1
ATOM 1600 C CA . ALA A 1 205 ? 16.887 8.370 -17.576 1.00 83.88 205 ALA A CA 1
ATOM 1601 C C . ALA A 1 205 ? 17.280 9.101 -16.276 1.00 83.88 205 ALA A C 1
ATOM 1603 O O . ALA A 1 205 ? 18.396 8.928 -15.782 1.00 83.88 205 ALA A O 1
ATOM 1604 N N . ASP A 1 206 ? 16.355 9.880 -15.711 1.00 87.62 206 ASP A N 1
ATOM 1605 C CA . ASP A 1 206 ? 16.575 10.683 -14.504 1.00 87.62 206 ASP A CA 1
ATOM 1606 C C . ASP A 1 206 ? 16.149 9.955 -13.218 1.00 87.62 206 ASP A C 1
ATOM 1608 O O . ASP A 1 206 ? 16.372 10.442 -12.103 1.00 87.62 206 ASP A O 1
ATOM 1612 N N . GLN A 1 207 ? 15.530 8.780 -13.352 1.00 89.88 207 GLN A N 1
ATOM 1613 C CA . GLN A 1 207 ? 14.942 8.056 -12.237 1.00 89.88 207 GLN A CA 1
ATOM 1614 C C . GLN A 1 207 ? 16.011 7.328 -11.411 1.00 89.88 207 GLN A C 1
ATOM 1616 O O . GLN A 1 207 ? 16.716 6.439 -11.895 1.00 89.88 207 GLN A O 1
ATOM 1621 N N . ARG A 1 208 ? 16.088 7.666 -10.118 1.00 88.50 208 ARG A N 1
ATOM 1622 C CA . ARG A 1 208 ? 16.985 7.006 -9.157 1.00 88.50 208 ARG A CA 1
ATOM 1623 C C . ARG A 1 208 ? 16.459 5.634 -8.748 1.00 88.50 208 ARG A C 1
ATOM 1625 O O . ARG A 1 208 ? 15.265 5.489 -8.465 1.00 88.50 208 ARG A O 1
ATOM 1632 N N . LYS A 1 209 ? 17.371 4.662 -8.671 1.00 86.88 209 LYS A N 1
ATOM 1633 C CA . LYS A 1 209 ? 17.127 3.319 -8.139 1.00 86.88 209 LYS A CA 1
ATOM 1634 C C . LYS A 1 209 ? 17.157 3.362 -6.609 1.00 86.88 209 LYS A C 1
ATOM 1636 O O . LYS A 1 209 ? 18.067 3.933 -6.009 1.00 86.88 209 LYS A O 1
ATOM 1641 N N . VAL A 1 210 ? 16.162 2.744 -5.978 1.00 85.94 210 VAL A N 1
ATOM 1642 C CA . VAL A 1 210 ? 16.086 2.594 -4.516 1.00 85.94 210 VAL A CA 1
ATOM 1643 C C . VAL A 1 210 ? 16.871 1.344 -4.088 1.00 85.94 210 VAL A C 1
ATOM 1645 O O . VAL A 1 210 ? 16.798 0.322 -4.772 1.00 85.94 210 VAL A O 1
ATOM 1648 N N . PRO A 1 211 ? 17.619 1.375 -2.970 1.00 81.00 211 PRO A N 1
ATOM 1649 C CA . PRO A 1 211 ? 18.346 0.206 -2.486 1.00 81.00 211 PRO A CA 1
ATOM 1650 C C . PRO A 1 211 ? 17.413 -0.962 -2.134 1.00 81.00 211 PRO A C 1
ATOM 1652 O O . PRO A 1 211 ? 16.390 -0.803 -1.463 1.00 81.00 211 PRO A O 1
ATOM 1655 N N . GLU A 1 212 ? 17.826 -2.164 -2.537 1.00 70.62 212 GLU A N 1
ATOM 1656 C CA . GLU A 1 212 ? 17.080 -3.423 -2.385 1.00 70.62 212 GLU A CA 1
ATOM 1657 C C . GLU A 1 212 ? 16.672 -3.701 -0.930 1.00 70.62 212 GLU A C 1
ATOM 1659 O O . GLU A 1 212 ? 15.505 -3.974 -0.642 1.00 70.62 212 GLU A O 1
ATOM 1664 N N . ILE A 1 213 ? 17.594 -3.511 0.019 1.00 60.62 213 ILE A N 1
ATOM 1665 C CA . ILE A 1 213 ? 17.371 -3.756 1.456 1.00 60.62 213 ILE A CA 1
ATOM 1666 C C . ILE A 1 213 ? 16.239 -2.880 2.032 1.00 60.62 213 ILE A C 1
ATOM 1668 O O . ILE A 1 213 ? 15.534 -3.314 2.941 1.00 60.62 213 ILE A O 1
ATOM 1672 N N . GLY A 1 214 ? 16.026 -1.673 1.491 1.00 56.50 214 GLY A N 1
ATOM 1673 C CA . GLY A 1 214 ? 14.973 -0.757 1.948 1.00 56.50 214 GLY A CA 1
ATOM 1674 C C . GLY A 1 214 ? 13.565 -1.156 1.499 1.00 56.50 214 GLY A C 1
ATOM 1675 O O . GLY A 1 214 ? 12.587 -0.796 2.151 1.00 56.50 214 GLY A O 1
ATOM 1676 N N . THR A 1 215 ? 13.451 -1.939 0.422 1.00 57.19 215 THR A N 1
ATOM 1677 C CA . THR A 1 215 ? 12.161 -2.241 -0.221 1.00 57.19 215 THR A CA 1
ATOM 1678 C C . THR A 1 215 ? 11.665 -3.653 0.078 1.00 57.19 215 THR A C 1
ATOM 1680 O O . THR A 1 215 ? 10.461 -3.850 0.242 1.00 57.19 215 THR A O 1
ATOM 1683 N N . TYR A 1 216 ? 12.573 -4.618 0.279 1.00 56.88 216 TYR A N 1
ATOM 1684 C CA . TYR A 1 216 ? 12.219 -5.967 0.749 1.00 56.88 216 TYR A CA 1
ATOM 1685 C C . TYR A 1 216 ? 11.635 -5.991 2.175 1.00 56.88 216 TYR A C 1
ATOM 1687 O O . TYR A 1 216 ? 11.043 -6.988 2.582 1.00 56.88 216 TYR A O 1
ATOM 1695 N N . GLN A 1 217 ? 11.694 -4.883 2.922 1.00 43.72 217 GLN A N 1
ATOM 1696 C CA . GLN A 1 217 ? 10.980 -4.707 4.195 1.00 43.72 217 GLN A CA 1
ATOM 1697 C C . GLN A 1 217 ? 9.481 -4.379 4.016 1.00 43.72 217 GLN A C 1
ATOM 1699 O O . GLN A 1 217 ? 8.902 -3.597 4.771 1.00 43.72 217 GLN A O 1
ATOM 1704 N N . GLY A 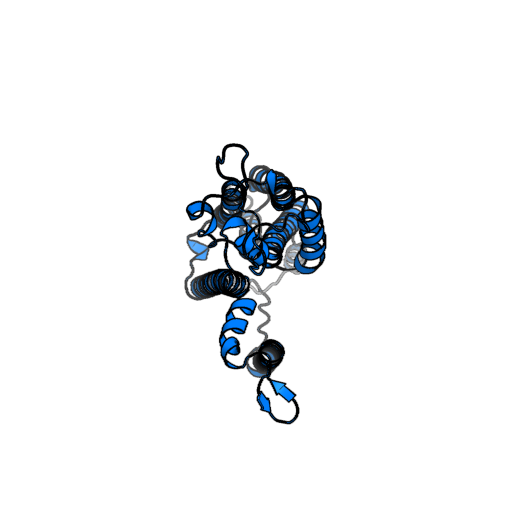1 218 ? 8.821 -4.996 3.032 1.00 47.62 218 GLY A N 1
ATOM 1705 C CA . GLY A 1 218 ? 7.390 -4.861 2.729 1.00 47.62 218 GLY A CA 1
ATOM 1706 C C . GLY A 1 218 ? 6.452 -5.520 3.751 1.00 47.62 218 GLY A C 1
ATOM 1707 O O . GLY A 1 218 ? 5.468 -6.141 3.365 1.00 47.62 218 GLY A O 1
ATOM 1708 N N . ILE A 1 219 ? 6.742 -5.428 5.053 1.00 46.56 219 ILE A N 1
ATOM 1709 C CA . ILE A 1 219 ? 5.973 -6.129 6.098 1.00 46.56 219 ILE A CA 1
ATOM 1710 C C . ILE A 1 219 ? 4.809 -5.305 6.673 1.00 46.56 219 ILE A C 1
ATOM 1712 O O . ILE A 1 219 ? 3.971 -5.869 7.366 1.00 46.56 219 ILE A O 1
ATOM 1716 N N . TYR A 1 220 ? 4.640 -4.014 6.372 1.00 52.12 220 TYR A N 1
ATOM 1717 C CA . TYR A 1 220 ? 3.683 -3.214 7.159 1.00 52.12 220 TYR A CA 1
ATOM 1718 C C . TYR A 1 220 ? 2.654 -2.425 6.362 1.00 52.12 220 TYR A C 1
ATOM 1720 O O . TYR A 1 220 ? 2.668 -1.196 6.383 1.00 52.12 220 TYR A O 1
ATOM 1728 N N . GLN A 1 221 ? 1.685 -3.116 5.752 1.00 47.72 221 GLN A N 1
ATOM 1729 C CA . GLN A 1 221 ? 0.482 -2.446 5.242 1.00 47.72 221 GLN A CA 1
ATOM 1730 C C . GLN A 1 221 ? -0.816 -3.209 5.558 1.00 47.72 221 GLN A C 1
ATOM 1732 O O . GLN A 1 221 ? -1.224 -4.127 4.864 1.00 47.72 221 GLN A O 1
ATOM 1737 N N . THR A 1 222 ? -1.540 -2.775 6.588 1.00 41.69 222 THR A N 1
ATOM 1738 C CA . THR A 1 222 ? -2.955 -3.131 6.851 1.00 41.69 222 THR A CA 1
ATOM 1739 C C . THR A 1 222 ? -3.732 -1.836 7.102 1.00 41.69 222 THR A C 1
ATOM 1741 O O . THR A 1 222 ? -3.156 -0.923 7.677 1.00 41.69 222 THR A O 1
ATOM 1744 N N . ALA A 1 223 ? -5.029 -1.632 6.836 1.00 36.09 223 ALA A N 1
ATOM 1745 C CA . ALA A 1 223 ? -6.078 -2.261 6.021 1.00 36.09 223 ALA A CA 1
ATOM 1746 C C . ALA A 1 223 ? -7.276 -1.267 5.965 1.00 36.09 223 ALA A C 1
ATOM 1748 O O . ALA A 1 223 ? -7.314 -0.311 6.735 1.00 36.09 223 ALA A O 1
ATOM 1749 N N . GLY A 1 224 ? -8.299 -1.531 5.137 1.00 35.00 224 GLY A N 1
ATOM 1750 C CA . GLY A 1 224 ? -9.642 -0.904 5.176 1.00 35.00 224 GLY A CA 1
ATOM 1751 C C . GLY A 1 224 ? -10.258 -0.647 3.788 1.00 35.00 224 GLY A C 1
ATOM 1752 O O . GLY A 1 224 ? -9.613 -0.937 2.792 1.00 35.00 224 GLY A O 1
ATOM 1753 N N . SER A 1 225 ? -11.481 -0.119 3.669 1.00 45.34 225 SER A N 1
ATOM 1754 C CA . SER A 1 225 ? -12.120 0.165 2.366 1.00 45.34 225 SER A CA 1
ATOM 1755 C C . SER A 1 225 ? -12.701 1.580 2.237 1.00 45.34 225 SER A C 1
ATOM 1757 O O . SER A 1 225 ? -13.156 2.147 3.222 1.00 45.34 225 SER A O 1
ATOM 1759 N N . ILE A 1 226 ? -12.571 2.098 1.003 1.00 37.25 226 ILE A N 1
ATOM 1760 C CA . ILE A 1 226 ? -13.104 3.289 0.290 1.00 37.25 226 ILE A CA 1
ATOM 1761 C C . ILE A 1 226 ? -11.995 3.816 -0.646 1.00 37.25 226 ILE A C 1
ATOM 1763 O O . ILE A 1 226 ? -12.241 4.036 -1.828 1.00 37.25 226 ILE A O 1
ATOM 1767 N N . GLY A 1 227 ? -10.736 3.861 -0.180 1.00 39.59 227 GLY A N 1
ATOM 1768 C CA . GLY A 1 227 ? -9.575 4.228 -1.011 1.00 39.59 227 GLY A CA 1
ATOM 1769 C C . GLY A 1 227 ? -9.330 3.303 -2.215 1.00 39.59 227 GLY A C 1
ATOM 1770 O O . GLY A 1 227 ? -8.711 3.719 -3.185 1.00 39.59 227 GLY A O 1
ATOM 1771 N N . ARG A 1 228 ? -9.887 2.083 -2.204 1.00 40.88 228 ARG A N 1
ATOM 1772 C CA . ARG A 1 228 ? -9.672 1.056 -3.238 1.00 40.88 228 ARG A CA 1
ATOM 1773 C C . ARG A 1 228 ? -10.160 1.415 -4.642 1.00 40.88 228 ARG A C 1
ATOM 1775 O O . ARG A 1 228 ? -9.675 0.826 -5.596 1.00 40.88 228 ARG A O 1
ATOM 1782 N N . MET A 1 229 ? -11.110 2.341 -4.777 1.00 44.91 229 MET A N 1
ATOM 1783 C CA . MET A 1 229 ? -11.705 2.652 -6.082 1.00 44.91 229 MET A CA 1
ATOM 1784 C C . MET A 1 229 ? -11.041 3.854 -6.765 1.00 44.91 229 MET A C 1
ATOM 1786 O O . MET A 1 229 ? -10.858 3.851 -7.975 1.00 44.91 229 MET A O 1
ATOM 1790 N N . ILE A 1 230 ? -10.645 4.866 -5.986 1.00 45.75 230 ILE A N 1
ATOM 1791 C CA . ILE A 1 230 ? -10.074 6.117 -6.511 1.00 45.75 230 ILE A CA 1
ATOM 1792 C C . ILE A 1 230 ? -8.539 6.057 -6.547 1.00 45.75 230 ILE A C 1
ATOM 1794 O O . ILE A 1 230 ? -7.929 6.610 -7.461 1.00 45.75 230 ILE A O 1
ATOM 1798 N N . ALA A 1 231 ? -7.908 5.351 -5.596 1.00 55.28 231 ALA A N 1
ATOM 1799 C CA . ALA A 1 231 ? -6.448 5.270 -5.509 1.00 55.28 231 ALA A CA 1
ATOM 1800 C C . ALA A 1 231 ? -5.785 4.677 -6.754 1.00 55.28 231 ALA A C 1
ATOM 1802 O O . ALA A 1 231 ? -4.850 5.308 -7.244 1.00 55.28 231 ALA A O 1
ATOM 1803 N N . PRO A 1 232 ? -6.245 3.534 -7.308 1.00 51.00 232 PRO A N 1
ATOM 1804 C CA . PRO A 1 232 ? -5.577 2.930 -8.456 1.00 51.00 232 PRO A CA 1
ATOM 1805 C C . PRO A 1 232 ? -5.614 3.854 -9.666 1.00 51.00 232 PRO A C 1
ATOM 1807 O O . PRO A 1 232 ? -4.604 4.027 -10.323 1.00 51.00 232 PRO A O 1
ATOM 1810 N N . LEU A 1 233 ? -6.745 4.513 -9.925 1.00 58.50 233 LEU A N 1
ATOM 1811 C CA . LEU A 1 233 ? -6.895 5.382 -11.092 1.00 58.50 233 LEU A CA 1
ATOM 1812 C C . LEU A 1 233 ? -6.007 6.627 -10.996 1.00 58.50 233 LEU A C 1
ATOM 1814 O O . LEU A 1 233 ? -5.271 6.927 -11.933 1.00 58.50 233 LEU A O 1
ATOM 1818 N N . LEU A 1 234 ? -6.037 7.322 -9.855 1.00 57.47 234 LEU A N 1
ATOM 1819 C CA . LEU A 1 234 ? -5.241 8.534 -9.653 1.00 57.47 234 LEU A CA 1
ATOM 1820 C C . LEU A 1 234 ? -3.738 8.222 -9.631 1.00 57.47 234 LEU A C 1
ATOM 1822 O O . LEU A 1 234 ? -2.949 8.938 -10.242 1.00 57.47 234 LEU A O 1
ATOM 1826 N N . MET A 1 235 ? -3.344 7.145 -8.948 1.00 68.06 235 MET A N 1
ATOM 1827 C CA . MET A 1 235 ? -1.936 6.792 -8.782 1.00 68.06 235 MET A CA 1
ATOM 1828 C C . MET A 1 235 ? -1.348 6.107 -9.998 1.00 68.06 235 MET A C 1
ATOM 1830 O O . MET A 1 235 ? -0.205 6.394 -10.328 1.00 68.06 235 MET A O 1
ATOM 1834 N N . SER A 1 236 ? -2.105 5.268 -10.708 1.00 64.88 236 SER A N 1
ATOM 1835 C CA . SER A 1 236 ? -1.658 4.744 -11.998 1.00 64.88 236 SER A CA 1
ATOM 1836 C C . SER A 1 236 ? -1.497 5.877 -13.007 1.00 64.88 236 SER A C 1
ATOM 1838 O O . SER A 1 236 ? -0.484 5.907 -13.694 1.00 64.88 236 SER A O 1
ATOM 1840 N N . TYR A 1 237 ? -2.407 6.858 -13.043 1.00 67.56 237 TYR A N 1
ATOM 1841 C CA . TYR A 1 237 ? -2.227 8.047 -13.879 1.00 67.56 237 TYR A CA 1
ATOM 1842 C C . TYR A 1 237 ? -0.967 8.835 -13.488 1.00 67.56 237 TYR A C 1
ATOM 1844 O O . TYR A 1 237 ? -0.095 9.063 -14.328 1.00 67.56 237 TYR A O 1
ATOM 1852 N N . ALA A 1 238 ? -0.815 9.181 -12.205 1.00 67.75 238 ALA A N 1
ATOM 1853 C CA . ALA A 1 238 ? 0.347 9.922 -11.715 1.00 67.75 238 ALA A CA 1
ATOM 1854 C C . ALA A 1 238 ? 1.668 9.177 -11.969 1.00 67.75 238 ALA A C 1
ATOM 1856 O O . ALA A 1 238 ? 2.631 9.787 -12.424 1.00 67.75 238 ALA A O 1
ATOM 1857 N N . TYR A 1 239 ? 1.691 7.861 -11.754 1.00 73.00 239 TYR A N 1
ATOM 1858 C CA . TYR A 1 239 ? 2.833 6.997 -12.043 1.00 73.00 239 TYR A CA 1
ATOM 1859 C C . TYR A 1 239 ? 3.191 7.006 -13.532 1.00 73.00 239 TYR A C 1
ATOM 1861 O O . T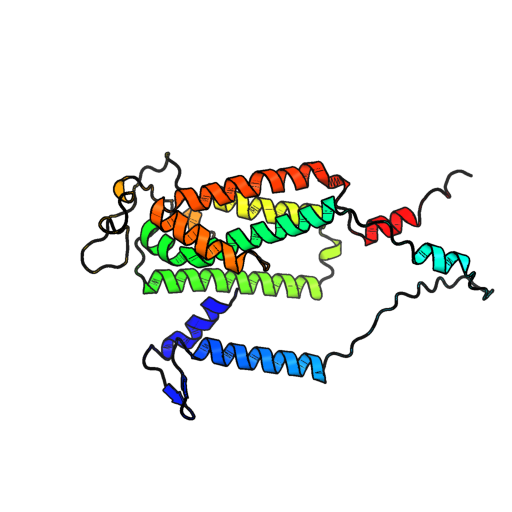YR A 1 239 ? 4.360 7.137 -13.881 1.00 73.00 239 TYR A O 1
ATOM 1869 N N . THR A 1 240 ? 2.199 6.903 -14.423 1.00 72.56 240 THR A N 1
ATOM 1870 C CA . THR A 1 240 ? 2.458 6.873 -15.872 1.00 72.56 240 THR A CA 1
ATOM 1871 C C . THR A 1 240 ? 3.013 8.190 -16.405 1.00 72.56 240 THR A C 1
ATOM 1873 O O . THR A 1 240 ? 3.880 8.174 -17.273 1.00 72.56 240 THR A O 1
ATOM 1876 N N . VAL A 1 241 ? 2.546 9.325 -15.879 1.00 73.81 241 VAL A N 1
ATOM 1877 C CA . VAL A 1 241 ? 2.920 10.652 -16.391 1.00 73.81 241 VAL A CA 1
ATOM 1878 C C . VAL A 1 241 ? 4.189 11.181 -15.727 1.00 73.81 241 VAL A C 1
ATOM 1880 O O . VAL A 1 241 ? 5.044 11.745 -16.404 1.00 73.81 241 VAL A O 1
ATOM 1883 N N . TYR A 1 242 ? 4.322 10.998 -14.413 1.00 76.31 242 TYR A N 1
ATOM 1884 C CA . TYR A 1 242 ? 5.352 11.658 -13.607 1.00 76.31 242 TYR A CA 1
ATOM 1885 C C . TYR A 1 242 ? 6.343 10.696 -12.939 1.00 76.31 242 TYR A C 1
ATOM 1887 O O . TYR A 1 242 ? 7.264 11.145 -12.260 1.00 76.31 242 TYR A O 1
ATOM 1895 N N . GLY A 1 243 ? 6.164 9.387 -13.116 1.00 75.25 243 GLY A N 1
ATOM 1896 C CA . GLY A 1 243 ? 7.024 8.368 -12.530 1.00 75.25 243 GLY A CA 1
ATOM 1897 C C . GLY A 1 243 ? 6.691 8.016 -11.077 1.00 75.25 243 GLY A C 1
ATOM 1898 O O . GLY A 1 243 ? 5.711 8.502 -10.513 1.00 75.25 243 GLY A O 1
ATOM 1899 N N . PRO A 1 244 ? 7.480 7.122 -10.455 1.00 71.56 244 PRO A N 1
ATOM 1900 C CA . PRO A 1 244 ? 7.201 6.561 -9.128 1.00 71.56 244 PRO A CA 1
ATOM 1901 C C . PRO A 1 244 ? 7.363 7.548 -7.965 1.00 71.56 244 PRO A C 1
ATOM 1903 O O . PRO A 1 244 ? 6.793 7.323 -6.898 1.00 71.56 244 PRO A O 1
ATOM 1906 N N . SER A 1 245 ? 8.119 8.634 -8.144 1.00 74.06 245 SER A N 1
ATOM 1907 C CA . SER A 1 245 ? 8.357 9.645 -7.105 1.00 74.06 245 SER A CA 1
ATOM 1908 C C . SER A 1 245 ? 7.080 10.396 -6.718 1.00 74.06 245 SER A C 1
ATOM 1910 O O . SER A 1 245 ? 6.788 10.534 -5.532 1.00 74.06 245 SER A O 1
ATOM 1912 N N . VAL A 1 246 ? 6.276 10.820 -7.697 1.00 79.00 246 VAL A N 1
ATOM 1913 C CA . VAL A 1 246 ? 5.082 11.652 -7.467 1.00 79.00 246 VAL A CA 1
ATOM 1914 C C . VAL A 1 246 ? 3.974 10.928 -6.688 1.00 79.00 246 VAL A C 1
ATOM 1916 O O . VAL A 1 246 ? 3.460 11.506 -5.727 1.00 79.00 246 VAL A O 1
ATOM 1919 N N . PRO A 1 247 ? 3.614 9.665 -6.996 1.00 73.69 247 PRO A N 1
ATOM 1920 C CA . PRO A 1 247 ? 2.723 8.879 -6.148 1.00 73.69 247 PRO A CA 1
ATOM 1921 C C . PRO A 1 247 ? 3.178 8.821 -4.681 1.00 73.69 247 PRO A C 1
ATOM 1923 O O . PRO A 1 247 ? 2.351 8.927 -3.774 1.00 73.69 247 PRO A O 1
ATOM 1926 N N . TRP A 1 248 ? 4.487 8.690 -4.428 1.00 75.06 248 TRP A N 1
ATOM 1927 C CA . TRP A 1 248 ? 5.030 8.606 -3.067 1.00 75.06 248 TRP A CA 1
ATOM 1928 C C . TRP A 1 248 ? 4.987 9.966 -2.370 1.00 75.06 248 TRP A C 1
ATOM 1930 O O . TRP A 1 248 ? 4.647 10.031 -1.190 1.00 75.06 248 TRP A O 1
ATOM 1940 N N . GLU A 1 249 ? 5.247 11.058 -3.090 1.00 80.00 249 GLU A N 1
ATOM 1941 C CA . GLU A 1 249 ? 5.119 12.422 -2.560 1.00 80.00 249 GLU A CA 1
ATOM 1942 C C . GLU A 1 249 ? 3.692 12.732 -2.121 1.00 80.00 249 GLU A C 1
ATOM 1944 O O . GLU A 1 249 ? 3.489 13.214 -1.006 1.00 80.00 249 GLU A O 1
ATOM 1949 N N . ILE A 1 250 ? 2.697 12.397 -2.949 1.00 77.81 250 ILE A N 1
ATOM 1950 C CA . ILE A 1 250 ? 1.280 12.581 -2.609 1.00 77.81 250 ILE A CA 1
ATOM 1951 C C . ILE A 1 250 ? 0.951 11.835 -1.307 1.00 77.81 250 ILE A C 1
ATOM 1953 O O . ILE A 1 250 ? 0.319 12.392 -0.410 1.00 77.81 250 ILE A O 1
ATOM 1957 N N . LEU A 1 251 ? 1.422 10.592 -1.165 1.00 79.81 251 LEU A N 1
ATOM 1958 C CA . LEU A 1 251 ? 1.210 9.788 0.039 1.00 79.81 251 LEU A CA 1
ATOM 1959 C C . LEU A 1 251 ? 1.884 10.401 1.277 1.00 79.81 251 LEU A C 1
ATOM 1961 O O . LEU A 1 251 ? 1.237 10.532 2.318 1.00 79.81 251 LEU A O 1
ATOM 1965 N N . ILE A 1 252 ? 3.145 10.825 1.166 1.00 82.44 252 ILE A N 1
ATOM 1966 C CA . ILE A 1 252 ? 3.903 11.462 2.255 1.00 82.44 252 ILE A CA 1
ATOM 1967 C C . ILE A 1 252 ? 3.205 12.747 2.717 1.00 82.44 252 ILE A C 1
ATOM 1969 O O . ILE A 1 252 ? 2.950 12.913 3.913 1.00 82.44 252 ILE A O 1
ATOM 1973 N N . VAL A 1 253 ? 2.835 13.627 1.782 1.00 84.69 253 VAL A N 1
ATOM 1974 C CA . VAL A 1 253 ? 2.162 14.903 2.073 1.00 84.69 253 VAL A CA 1
ATOM 1975 C C . VAL A 1 253 ? 0.811 14.680 2.751 1.00 84.69 253 VAL A C 1
ATOM 1977 O O . VAL A 1 253 ? 0.459 15.431 3.657 1.00 84.69 253 VAL A O 1
ATOM 1980 N N . CYS A 1 254 ? 0.069 13.633 2.383 1.00 80.00 254 CYS A N 1
ATOM 1981 C CA . CYS A 1 254 ? -1.198 13.304 3.032 1.00 80.00 254 CYS A CA 1
ATOM 1982 C C . CYS A 1 254 ? -1.035 12.695 4.439 1.00 80.00 254 CYS A C 1
ATOM 1984 O O . CYS A 1 254 ? -1.870 12.950 5.307 1.00 80.00 254 CYS A O 1
ATOM 1986 N N . PHE A 1 255 ? 0.019 11.913 4.699 1.00 81.38 255 PHE A N 1
ATOM 1987 C CA . PHE A 1 255 ? 0.248 11.279 6.007 1.00 81.38 255 PHE A CA 1
ATOM 1988 C C . PHE A 1 255 ? 0.697 12.270 7.093 1.00 81.38 255 PHE A C 1
ATOM 1990 O O . PHE A 1 255 ? 0.262 12.150 8.241 1.00 81.38 255 PHE A O 1
ATOM 1997 N N . ILE A 1 256 ? 1.514 13.272 6.744 1.00 85.38 256 ILE A N 1
ATOM 1998 C CA . ILE A 1 256 ? 2.034 14.291 7.678 1.00 85.38 256 ILE A CA 1
ATOM 1999 C C . ILE A 1 256 ? 0.928 14.980 8.509 1.00 85.38 256 ILE A C 1
ATOM 2001 O O . ILE A 1 256 ? 1.000 14.925 9.742 1.00 85.38 256 ILE A O 1
ATOM 2005 N N . PRO A 1 257 ? -0.114 15.600 7.915 1.00 85.12 257 PRO A N 1
ATOM 2006 C CA . PRO A 1 257 ? -1.142 16.304 8.680 1.00 85.12 257 PRO A CA 1
ATOM 2007 C C . PRO A 1 257 ? -1.972 15.363 9.554 1.00 85.12 257 PRO A C 1
ATOM 2009 O O . PRO A 1 257 ? -2.420 15.767 10.624 1.00 85.12 257 PRO A O 1
ATOM 2012 N N . VAL A 1 258 ? -2.149 14.101 9.154 1.00 83.31 258 VAL A N 1
ATOM 2013 C CA . VAL A 1 258 ? -2.895 13.116 9.949 1.00 83.31 258 VAL A CA 1
ATOM 2014 C C . VAL A 1 258 ? -2.098 12.664 11.165 1.00 83.31 258 VAL A C 1
ATOM 2016 O O . VAL A 1 258 ? -2.652 12.618 12.262 1.00 83.31 258 VAL A O 1
ATOM 2019 N N . ILE A 1 259 ? -0.796 12.407 11.015 1.00 83.75 259 ILE A N 1
ATOM 2020 C CA . ILE A 1 259 ? 0.083 12.104 12.154 1.00 83.75 259 ILE A CA 1
ATOM 2021 C C . ILE A 1 259 ? 0.106 13.289 13.129 1.00 83.75 259 ILE A C 1
ATOM 2023 O O . ILE A 1 259 ? -0.070 13.099 14.333 1.00 83.75 259 ILE A O 1
ATOM 2027 N N . LEU A 1 260 ? 0.237 14.519 12.619 1.00 84.88 260 LEU A N 1
ATOM 2028 C CA . LEU A 1 260 ? 0.183 15.732 13.438 1.00 84.88 260 LEU A CA 1
ATOM 2029 C C . LEU A 1 260 ? -1.165 15.884 14.153 1.00 84.88 260 LEU A C 1
ATOM 2031 O O . LEU A 1 260 ? -1.191 16.154 15.352 1.00 84.88 260 LEU A O 1
ATOM 2035 N N . ALA A 1 261 ? -2.284 15.650 13.466 1.00 82.69 261 ALA A N 1
ATOM 2036 C CA . ALA A 1 261 ? -3.612 15.697 14.070 1.00 82.69 261 ALA A CA 1
ATOM 2037 C C . ALA A 1 261 ? -3.784 14.641 15.175 1.00 82.69 261 ALA A C 1
ATOM 2039 O O . ALA A 1 261 ? -4.364 14.950 16.214 1.00 82.69 261 ALA A O 1
ATOM 2040 N N . TRP A 1 262 ? -3.223 13.436 15.022 1.00 81.69 262 TRP A N 1
ATOM 2041 C CA . TRP A 1 262 ? -3.217 12.424 16.085 1.00 81.69 262 TRP A CA 1
ATOM 2042 C C . TRP A 1 262 ? -2.393 12.844 17.310 1.00 81.69 262 TRP A C 1
ATOM 2044 O O . TRP A 1 262 ? -2.770 12.543 18.445 1.00 81.69 262 TRP A O 1
ATOM 2054 N N . ILE A 1 263 ? -1.283 13.556 17.109 1.00 83.06 263 ILE A N 1
ATOM 2055 C CA . ILE A 1 263 ? -0.456 14.074 18.208 1.00 83.06 263 ILE A CA 1
ATOM 2056 C C . ILE A 1 263 ? -1.179 15.223 18.925 1.00 83.06 263 ILE A C 1
ATOM 2058 O O . ILE A 1 263 ? -1.320 15.193 20.148 1.00 83.06 263 ILE A O 1
ATOM 2062 N N . LEU A 1 264 ? -1.686 16.207 18.175 1.00 85.12 264 LEU A N 1
ATOM 2063 C CA . LEU A 1 264 ? -2.328 17.412 18.714 1.00 85.12 264 LEU A CA 1
ATOM 2064 C C . LEU A 1 264 ? -3.685 17.117 19.367 1.00 85.12 264 LEU A C 1
ATOM 2066 O O . LEU A 1 264 ? -4.004 17.657 20.424 1.00 85.12 264 LEU A O 1
ATOM 2070 N N . LEU A 1 265 ? -4.483 16.225 18.774 1.00 82.00 265 LEU A N 1
ATOM 2071 C CA . LEU A 1 265 ? -5.818 15.866 19.262 1.00 82.00 265 LEU A CA 1
ATOM 2072 C C . LEU A 1 265 ? -5.807 14.617 20.154 1.00 82.00 265 LEU A C 1
ATOM 2074 O O . LEU A 1 265 ? -6.864 14.058 20.455 1.00 82.00 265 LEU A O 1
ATOM 2078 N N . ARG A 1 266 ? -4.634 14.194 20.651 1.00 77.75 266 ARG A N 1
ATOM 2079 C CA . ARG A 1 266 ? -4.471 13.006 21.513 1.00 77.75 266 ARG A CA 1
ATOM 2080 C C . ARG A 1 266 ? -5.395 13.003 22.731 1.00 77.75 266 ARG A C 1
ATOM 2082 O O . ARG A 1 266 ? -5.835 11.938 23.166 1.00 77.75 266 ARG A O 1
ATOM 2089 N N . ASN A 1 267 ? -5.706 14.183 23.263 1.00 72.56 267 ASN A N 1
ATOM 2090 C CA . ASN A 1 267 ? -6.583 14.347 24.423 1.00 72.56 267 ASN A CA 1
ATOM 2091 C C . ASN A 1 267 ? -8.070 14.130 24.096 1.00 72.56 267 ASN A C 1
ATOM 2093 O O . ASN A 1 267 ? -8.831 13.786 24.996 1.00 72.56 267 ASN A O 1
ATOM 2097 N N . ARG A 1 268 ? -8.482 14.289 22.829 1.00 72.56 268 ARG A N 1
ATOM 2098 C CA . ARG A 1 268 ? -9.859 14.037 22.367 1.00 72.56 268 ARG A CA 1
ATOM 2099 C C . ARG A 1 268 ? -10.112 12.574 21.995 1.00 72.56 268 ARG A C 1
ATOM 2101 O O . ARG A 1 268 ? -11.246 12.116 22.051 1.00 72.56 268 ARG A O 1
ATOM 2108 N N . MET A 1 269 ? -9.069 11.814 21.665 1.00 66.50 269 MET A N 1
ATOM 2109 C CA . MET A 1 269 ? -9.175 10.420 21.208 1.00 66.50 269 MET A CA 1
ATOM 2110 C C . MET A 1 269 ? -9.234 9.420 22.374 1.00 66.50 269 MET A C 1
ATOM 2112 O O . MET A 1 269 ? -8.351 8.577 22.564 1.00 66.50 269 MET A O 1
ATOM 2116 N N . VAL A 1 270 ? -10.274 9.540 23.199 1.00 66.00 270 VAL A N 1
ATOM 2117 C CA . VAL A 1 270 ? -10.540 8.660 24.347 1.00 66.00 270 VAL A CA 1
ATOM 2118 C C . VAL A 1 270 ? -11.488 7.530 23.913 1.00 66.00 270 VAL A C 1
ATOM 2120 O O . VAL A 1 270 ? -12.497 7.816 23.270 1.00 66.00 270 VAL A O 1
ATOM 2123 N N . PRO A 1 271 ? -11.211 6.252 24.245 1.00 63.31 271 PRO A N 1
ATOM 2124 C CA . PRO A 1 271 ? -12.167 5.170 24.026 1.00 63.31 271 PRO A CA 1
ATOM 2125 C C . PRO A 1 271 ? -13.482 5.466 24.753 1.00 63.31 271 PRO A C 1
ATOM 2127 O O . PRO A 1 271 ? -13.464 5.872 25.914 1.00 63.31 271 PRO A O 1
ATOM 2130 N N . PHE A 1 272 ? -14.617 5.227 24.097 1.00 58.84 272 PHE A N 1
ATOM 2131 C CA . PHE A 1 272 ? -15.939 5.563 24.637 1.00 58.84 272 PHE A CA 1
ATOM 2132 C C . PHE A 1 272 ? -16.206 4.948 26.032 1.00 58.84 272 PHE A C 1
ATOM 2134 O O . PHE A 1 272 ? -16.735 5.616 26.915 1.00 58.84 272 PHE A O 1
ATOM 2141 N N . GLU A 1 273 ? -15.725 3.725 26.279 1.00 57.91 273 GLU A N 1
ATOM 2142 C CA . GLU A 1 273 ? -15.758 3.048 27.591 1.00 57.91 273 GLU A CA 1
ATOM 2143 C C . GLU A 1 273 ? -15.068 3.833 28.725 1.00 57.91 273 GLU A C 1
ATOM 2145 O O . GLU A 1 273 ? -15.537 3.872 29.865 1.00 57.91 273 GLU A O 1
ATOM 2150 N N . GLU A 1 274 ? -13.939 4.473 28.420 1.00 55.62 274 GLU A N 1
ATOM 2151 C CA . GLU A 1 274 ? -13.147 5.249 29.380 1.00 55.62 274 GLU A CA 1
ATOM 2152 C C . GLU A 1 274 ? -13.780 6.633 29.635 1.00 55.62 274 GLU A C 1
ATOM 2154 O O . GLU A 1 274 ? -13.666 7.197 30.725 1.00 55.62 274 GLU A O 1
ATOM 2159 N N . TYR A 1 275 ? -14.505 7.167 28.644 1.00 56.59 275 TYR A N 1
ATOM 2160 C CA . TYR A 1 275 ? -15.321 8.376 28.781 1.00 56.59 275 TYR A CA 1
ATOM 2161 C C . TYR A 1 275 ? -16.550 8.139 29.677 1.00 56.59 275 TYR A C 1
ATOM 2163 O O . TYR A 1 275 ? -16.765 8.901 30.620 1.00 56.59 275 TYR A O 1
ATOM 2171 N N . GLU A 1 276 ? -17.305 7.058 29.450 1.00 54.78 276 GLU A N 1
ATOM 2172 C CA . GLU A 1 276 ? -18.460 6.650 30.271 1.00 54.78 276 GLU A CA 1
ATOM 2173 C C . GLU A 1 276 ? -18.067 6.439 31.743 1.00 54.78 276 GLU A C 1
ATOM 2175 O O . GLU A 1 276 ? -18.676 7.008 32.648 1.00 54.78 276 GLU A O 1
ATOM 2180 N N . THR A 1 277 ? -16.995 5.687 32.007 1.00 54.69 277 THR A N 1
ATOM 2181 C CA . THR A 1 277 ? -16.529 5.405 33.379 1.00 54.69 277 THR A CA 1
ATOM 2182 C C . THR A 1 277 ? -16.082 6.651 34.147 1.00 54.69 277 THR A C 1
ATOM 2184 O O . THR A 1 277 ? -16.344 6.741 35.348 1.00 54.69 277 THR A O 1
ATOM 2187 N N . LYS A 1 278 ? -15.473 7.644 33.484 1.00 52.88 278 LYS A N 1
ATOM 2188 C CA . LYS A 1 278 ? -15.178 8.955 34.094 1.00 52.88 278 LYS A CA 1
ATOM 2189 C C . LYS A 1 278 ? -16.438 9.774 34.370 1.00 52.88 278 LYS A C 1
ATOM 2191 O O . LYS A 1 278 ? -16.500 10.454 35.388 1.00 52.88 278 LYS A O 1
ATOM 2196 N N . LYS A 1 279 ? -17.443 9.692 33.496 1.00 52.22 279 LYS A N 1
ATOM 2197 C CA . LYS A 1 279 ? -18.720 10.407 33.635 1.00 52.22 279 LYS A CA 1
ATOM 2198 C C . LYS A 1 279 ? -19.665 9.789 34.668 1.00 52.22 279 LYS A C 1
ATOM 2200 O O . LYS A 1 279 ? -20.568 10.475 35.127 1.00 52.22 279 LYS A O 1
ATOM 2205 N N . ILE A 1 280 ? -19.445 8.528 35.041 1.00 51.81 280 ILE A N 1
ATOM 2206 C CA . ILE A 1 280 ? -20.098 7.854 36.179 1.00 51.81 280 ILE A CA 1
ATOM 2207 C C . ILE A 1 280 ? -19.356 8.139 37.500 1.00 51.81 280 ILE A C 1
ATOM 2209 O O . ILE A 1 280 ? -19.951 8.059 38.567 1.00 51.81 280 ILE A O 1
ATOM 2213 N N . LYS A 1 281 ? -18.073 8.531 37.436 1.00 44.41 281 LYS A N 1
ATOM 2214 C CA . LYS A 1 281 ? -17.268 8.999 38.578 1.00 44.41 281 LYS A CA 1
ATOM 2215 C C . LYS A 1 281 ? -17.031 10.532 38.662 1.00 44.41 281 LYS A C 1
ATOM 2217 O O . LYS A 1 281 ? -15.900 10.916 38.969 1.00 44.41 281 LYS A O 1
ATOM 2222 N N . PRO A 1 282 ? -17.981 11.457 38.422 1.00 44.09 282 PRO A N 1
ATOM 2223 C CA . PRO A 1 282 ? -17.780 12.851 38.781 1.00 44.09 282 PRO A CA 1
ATOM 2224 C C . PRO A 1 282 ? -18.323 13.116 40.195 1.00 44.09 282 PRO A C 1
ATOM 2226 O O . PRO A 1 282 ? -19.523 13.058 40.423 1.00 44.09 282 PRO A O 1
ATOM 2229 N N . ALA A 1 283 ? -17.408 13.483 41.095 1.00 50.81 283 ALA A N 1
ATOM 2230 C CA . ALA A 1 283 ? -17.630 14.389 42.229 1.00 50.81 283 ALA A CA 1
ATOM 2231 C C . ALA A 1 283 ? -18.326 13.918 43.532 1.00 50.81 283 ALA A C 1
ATOM 2233 O O . ALA A 1 283 ? -18.707 14.782 44.309 1.00 50.81 283 ALA A O 1
ATOM 2234 N N . ASP A 1 284 ? -18.343 12.628 43.882 1.00 50.06 284 ASP A N 1
ATOM 2235 C CA . ASP A 1 284 ? -18.604 12.197 45.280 1.00 50.06 284 ASP A CA 1
ATOM 2236 C C . ASP A 1 284 ? -17.292 11.964 46.057 1.00 50.06 284 ASP A C 1
ATOM 2238 O O . ASP A 1 284 ? -17.047 10.891 46.606 1.00 50.06 284 ASP A O 1
ATOM 2242 N N . GLN A 1 285 ? -16.387 12.949 46.052 1.00 50.91 285 GLN A N 1
ATOM 2243 C CA . GLN A 1 285 ? -15.170 12.903 46.883 1.00 50.91 285 GLN A CA 1
ATOM 2244 C C . GLN A 1 285 ? -14.820 14.214 47.599 1.00 50.91 285 GLN A C 1
ATOM 2246 O O . GLN A 1 285 ? -13.741 14.309 48.168 1.00 50.91 285 GLN A O 1
ATOM 2251 N N . ASN A 1 286 ? -15.741 15.180 47.651 1.00 44.09 286 ASN A N 1
ATOM 2252 C CA . ASN A 1 286 ? -15.640 16.321 48.566 1.00 44.09 286 ASN A CA 1
ATOM 2253 C C . ASN A 1 286 ? -16.908 16.423 49.429 1.00 44.09 286 ASN A C 1
ATOM 2255 O O . ASN A 1 286 ? -17.734 17.305 49.208 1.00 44.09 286 ASN A O 1
ATOM 2259 N N . CYS A 1 287 ? -17.031 15.518 50.400 1.00 41.91 287 CYS A N 1
ATOM 2260 C CA . CYS A 1 287 ? -17.673 15.733 51.698 1.00 41.91 287 CYS A CA 1
ATOM 2261 C C . CYS A 1 287 ? -16.924 14.893 52.734 1.00 41.91 287 CYS A C 1
ATOM 2263 O O . CYS A 1 287 ? -16.656 13.708 52.429 1.00 41.91 287 CYS A O 1
#

Foldseek 3Di:
DLLLVVLVVQPVQAQQGDQDPNDRCHSVCVSVVVVVVVVVVVVVCCVPVDDDDPPPPPVPPDDPDDDDDPPVVVVVVVPQDDAPVLLVVLVVLLQLLLALLVLLCLQCQLVLCLAQVVDFSVRSSNLSSVLVNLLVVVVVVVVVCVVVPVVVVVDDPLVVSLVLLVVVLVLLVLQAQDPPAPDATDEDDPPTSGHDDCVQAVCRVVHHHHDPVSNSPSNRGDDDDDSNPVSSVVSVVCCSHPNDNRNSVVSNVSSVVSSVCSVVCVVVNDDSVVVVVVVVPPDPPDD